Protein AF-A0A812QDJ6-F1 (afdb_monomer_lite)

Foldseek 3Di:
DDDPCVLVVLVVLVVVLVVVLCVVCVVLCVVFVVFWDWDDDRLDIDIGGDPVSCPPPSNVLVPAQCNSHDPRGDDDDPQCDDPQWGADPVVRWTARNPPVPVVNQCALPHPDAQVVSVVVLVVVLVCLCPGTPDNLRSLVRSVVSVVVVVVRLVVLVVVVVVPPPDDPDSCGNVVVCVVPVVVVVVVVVNVVSVVVNVVVVVVVVVVVVVVVD

Sequence (213 aa):
MGSPFSPALCGRVIAAQEEIWRRTFSITCSSMYRALLSLRYVDNRIWISERRFEQLPGVRLLLNNRFYGGDIALEDEPAYDFVGFSLDFEQRRIMYNRACQTSDLPSTKSAAPEHVLLSGVLALAHTIKKCSYPRAQALMDLRREITRALLEVLRADAAASDEEHSASHSASLSSALHDETFRNMLADFVEKTTQEVNDLQQRVRELENSVAR

pLDDT: mean 72.04, std 14.81, range [35.41, 92.69]

Structure (mmCIF, N/CA/C/O backbone):
data_AF-A0A812QDJ6-F1
#
_entry.id   AF-A0A812QDJ6-F1
#
loop_
_atom_site.group_PDB
_atom_site.id
_atom_site.type_symbol
_atom_site.label_atom_id
_atom_site.label_alt_id
_atom_site.label_comp_id
_atom_site.label_asym_id
_atom_site.label_entity_id
_atom_site.label_seq_id
_atom_site.pdbx_PDB_ins_code
_atom_site.Cartn_x
_atom_site.Cartn_y
_atom_site.Cartn_z
_atom_site.occupancy
_atom_site.B_iso_or_equiv
_atom_site.auth_seq_id
_atom_site.auth_comp_id
_atom_site.auth_asym_id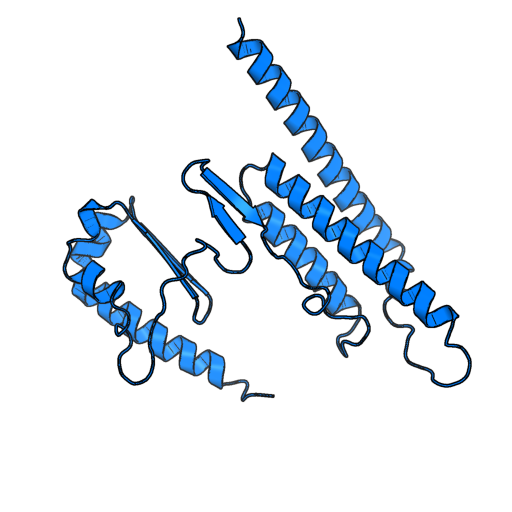
_atom_site.auth_atom_id
_atom_site.pdbx_PDB_model_num
ATOM 1 N N . MET A 1 1 ? -7.552 -9.352 -23.538 1.00 48.72 1 MET A N 1
ATOM 2 C CA . MET A 1 1 ? -7.642 -7.954 -23.061 1.00 48.72 1 MET A CA 1
ATOM 3 C C . MET A 1 1 ? -9.061 -7.725 -22.559 1.00 48.72 1 MET A C 1
ATOM 5 O O . MET A 1 1 ? -9.986 -7.889 -23.342 1.00 48.72 1 MET A O 1
ATOM 9 N N . GLY A 1 2 ? -9.243 -7.487 -21.257 1.00 62.59 2 GLY A N 1
ATOM 10 C CA . GLY A 1 2 ? -10.567 -7.299 -20.645 1.00 62.59 2 GLY A CA 1
ATOM 11 C C . GLY A 1 2 ? -11.216 -5.963 -21.022 1.00 62.59 2 GLY A C 1
ATOM 12 O O . GLY A 1 2 ? -10.542 -5.055 -21.505 1.00 62.59 2 GLY A O 1
ATOM 13 N N . SER A 1 3 ? -12.529 -5.841 -20.799 1.00 73.50 3 SER A N 1
ATOM 14 C CA . SER A 1 3 ? -13.259 -4.586 -21.019 1.00 73.50 3 SER A CA 1
ATOM 15 C C . SER A 1 3 ? -12.665 -3.456 -20.162 1.00 73.50 3 SER A C 1
ATOM 17 O O . SER A 1 3 ? -12.539 -3.640 -18.947 1.00 73.50 3 SER A O 1
ATOM 19 N N . PRO A 1 4 ? -12.372 -2.272 -20.734 1.00 73.12 4 PRO A N 1
ATOM 20 C CA . PRO A 1 4 ? -11.830 -1.133 -19.986 1.00 73.12 4 PRO A CA 1
ATOM 21 C C . PRO A 1 4 ? -12.801 -0.612 -18.916 1.00 73.12 4 PRO A C 1
ATOM 23 O O . PRO A 1 4 ? -12.391 0.050 -17.967 1.00 73.12 4 PRO A O 1
ATOM 26 N N . PHE A 1 5 ? -14.092 -0.936 -19.038 1.00 76.75 5 PHE A N 1
ATOM 27 C CA . PHE A 1 5 ? -15.124 -0.555 -18.076 1.00 76.75 5 PHE A CA 1
ATOM 28 C C . PHE A 1 5 ? -15.223 -1.496 -16.875 1.00 76.75 5 PHE A C 1
ATOM 30 O O . PHE A 1 5 ? -15.726 -1.092 -15.825 1.00 76.75 5 PHE A O 1
ATOM 37 N N . SER A 1 6 ? -14.755 -2.739 -17.012 1.00 78.06 6 SER A N 1
ATOM 38 C CA . SER A 1 6 ? -14.918 -3.757 -15.973 1.00 78.06 6 SER A CA 1
ATOM 39 C C . SER A 1 6 ? -14.257 -3.351 -14.648 1.00 78.06 6 SER A C 1
ATOM 41 O O . SER A 1 6 ? -14.949 -3.387 -13.631 1.00 78.06 6 SER A O 1
ATOM 43 N N . PRO A 1 7 ? -12.992 -2.873 -14.613 1.00 79.25 7 PRO A N 1
ATOM 44 C CA . PRO A 1 7 ? -12.351 -2.485 -13.354 1.00 79.25 7 PRO A CA 1
ATOM 45 C C . PRO A 1 7 ? -13.069 -1.325 -12.653 1.00 79.25 7 PRO A C 1
ATOM 47 O O . PRO A 1 7 ? -13.219 -1.325 -11.432 1.00 79.25 7 PRO A O 1
ATOM 50 N N . ALA A 1 8 ? -13.564 -0.354 -13.427 1.00 80.00 8 ALA A N 1
ATOM 51 C CA . ALA A 1 8 ? -14.284 0.796 -12.891 1.00 80.00 8 ALA A CA 1
ATOM 52 C C . ALA A 1 8 ? -15.630 0.390 -12.269 1.00 80.00 8 ALA A C 1
ATOM 54 O O . ALA A 1 8 ? -15.976 0.859 -11.184 1.00 80.00 8 ALA A O 1
ATOM 55 N N . LEU A 1 9 ? -16.381 -0.498 -12.927 1.00 80.81 9 LEU A N 1
ATOM 56 C CA . LEU A 1 9 ? -17.653 -1.003 -12.408 1.00 80.81 9 LEU A CA 1
ATOM 57 C C . LEU A 1 9 ? -17.452 -1.852 -11.149 1.00 80.81 9 LEU A C 1
ATOM 59 O O . LEU A 1 9 ? -18.109 -1.589 -10.140 1.00 80.81 9 LEU A O 1
ATOM 63 N N . CYS A 1 10 ? -16.501 -2.790 -11.167 1.00 79.88 10 CYS A N 1
ATOM 64 C CA . CYS A 1 10 ? -16.146 -3.589 -9.992 1.00 79.88 10 CYS A CA 1
ATOM 65 C C . CYS A 1 10 ? -15.740 -2.691 -8.813 1.00 79.88 10 CYS A C 1
ATOM 67 O O . CYS A 1 10 ? -16.245 -2.845 -7.701 1.00 79.88 10 CYS A O 1
ATOM 69 N N . GLY A 1 11 ? -14.902 -1.682 -9.073 1.00 81.62 11 GLY A N 1
ATOM 70 C CA . GLY A 1 11 ? -14.470 -0.724 -8.062 1.00 81.62 11 GLY A CA 1
ATOM 71 C C . GLY A 1 11 ? -15.618 0.068 -7.430 1.00 81.62 11 GLY A C 1
ATOM 72 O O . GLY A 1 11 ? -15.562 0.338 -6.228 1.00 81.62 11 GLY A O 1
ATOM 73 N N . ARG A 1 12 ? -16.663 0.412 -8.200 1.00 84.88 12 ARG A N 1
ATOM 74 C CA . ARG A 1 12 ? -17.843 1.140 -7.697 1.00 84.88 12 ARG A CA 1
ATOM 75 C C . ARG A 1 12 ? -18.747 0.279 -6.825 1.00 84.88 12 ARG A C 1
ATOM 77 O O . ARG A 1 12 ? -19.225 0.784 -5.815 1.00 84.88 12 ARG A O 1
ATOM 84 N N . VAL A 1 13 ? -18.981 -0.983 -7.189 1.00 85.44 13 VAL A N 1
ATOM 85 C CA . VAL A 1 13 ? -19.816 -1.901 -6.389 1.00 85.44 13 VAL A CA 1
ATOM 86 C C . VAL A 1 13 ? -19.184 -2.132 -5.016 1.00 85.44 13 VAL A C 1
ATOM 88 O O . VAL A 1 13 ? -19.844 -1.956 -3.994 1.00 85.44 13 VAL A O 1
ATOM 91 N N . ILE A 1 14 ? -17.881 -2.421 -4.998 1.00 86.44 14 ILE A N 1
ATOM 92 C CA . ILE A 1 14 ? -17.097 -2.584 -3.768 1.00 86.44 14 ILE A CA 1
ATOM 93 C C . ILE A 1 14 ? -17.156 -1.307 -2.919 1.00 86.44 14 ILE A C 1
ATOM 95 O O . ILE A 1 14 ? -17.514 -1.362 -1.744 1.00 86.44 14 ILE A O 1
ATOM 99 N N . ALA A 1 15 ? -16.893 -0.143 -3.525 1.00 86.38 15 ALA A N 1
ATOM 100 C CA . ALA A 1 15 ? -16.924 1.135 -2.814 1.00 86.38 15 ALA A CA 1
ATOM 101 C C . ALA A 1 15 ? -18.313 1.471 -2.244 1.00 86.38 15 ALA A C 1
ATOM 103 O O . ALA A 1 15 ? -18.410 2.034 -1.156 1.00 86.38 15 ALA A O 1
ATOM 104 N N . ALA A 1 16 ? -19.393 1.131 -2.955 1.00 89.50 16 ALA A N 1
ATOM 105 C CA . ALA A 1 16 ? -20.753 1.342 -2.469 1.00 89.50 16 ALA A CA 1
ATOM 106 C C . ALA A 1 16 ? -21.038 0.499 -1.218 1.00 89.50 16 ALA A C 1
ATOM 108 O O . ALA A 1 16 ? -21.596 1.018 -0.253 1.00 89.50 16 ALA A O 1
ATOM 109 N N . GLN A 1 17 ? -20.607 -0.764 -1.204 1.00 90.06 17 GLN A N 1
ATOM 110 C CA . GLN A 1 17 ? -20.761 -1.647 -0.048 1.00 90.06 17 GLN A CA 1
ATOM 111 C C . GLN A 1 17 ? -19.965 -1.145 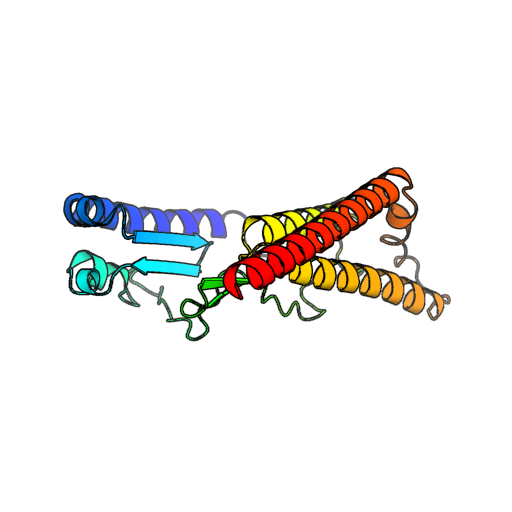1.168 1.00 90.06 17 GLN A C 1
ATOM 113 O O . GLN A 1 17 ? -20.495 -1.089 2.279 1.00 90.06 17 GLN A O 1
ATOM 118 N N . GLU A 1 18 ? -18.715 -0.721 0.959 1.00 89.38 18 GLU A N 1
ATOM 119 C CA . GLU A 1 18 ? -17.878 -0.116 2.006 1.00 89.38 18 GLU A CA 1
ATOM 120 C C . GLU A 1 18 ? -18.497 1.181 2.555 1.00 89.38 18 GLU A C 1
ATOM 122 O O . GLU A 1 18 ? -18.487 1.415 3.764 1.00 89.38 18 GLU A O 1
ATOM 127 N N . GLU A 1 19 ? -19.086 2.013 1.693 1.00 90.12 19 GLU A N 1
ATOM 128 C CA . GLU A 1 19 ? -19.745 3.259 2.093 1.00 90.12 19 GLU A CA 1
ATOM 129 C C . GLU A 1 19 ? -21.036 3.008 2.884 1.00 90.12 19 GLU A C 1
ATOM 131 O O . GLU A 1 19 ? -21.282 3.690 3.883 1.00 90.12 19 GLU A O 1
ATOM 136 N N . ILE A 1 20 ? -21.847 2.023 2.481 1.00 91.88 20 ILE A N 1
ATOM 137 C CA . ILE A 1 20 ? -23.026 1.592 3.246 1.00 91.88 20 ILE A CA 1
ATOM 138 C C . ILE A 1 20 ? -22.582 1.164 4.643 1.00 91.88 20 ILE A C 1
ATOM 140 O O . ILE A 1 20 ? -23.083 1.697 5.633 1.00 91.88 20 ILE A O 1
ATOM 144 N N . TRP A 1 21 ? -21.583 0.283 4.723 1.00 92.62 21 TRP A N 1
ATOM 145 C CA . TRP A 1 21 ? -21.010 -0.153 5.991 1.00 92.62 21 TRP A CA 1
ATOM 146 C C . TRP A 1 21 ? -20.527 1.031 6.843 1.00 92.62 21 TRP A C 1
ATOM 148 O O . TRP A 1 21 ? -20.907 1.152 8.010 1.00 92.62 21 TRP A O 1
ATOM 158 N N . ARG A 1 22 ? -19.762 1.959 6.257 1.00 88.88 22 ARG A N 1
ATOM 159 C CA . ARG A 1 22 ? -19.223 3.133 6.958 1.00 88.88 22 ARG A CA 1
ATOM 160 C C . ARG A 1 22 ? -20.330 4.020 7.527 1.00 88.88 22 ARG A C 1
ATOM 162 O O . ARG A 1 22 ? -20.174 4.570 8.615 1.00 88.88 22 ARG A O 1
ATOM 169 N N . ARG A 1 23 ? -21.449 4.179 6.814 1.00 90.88 23 ARG A N 1
ATOM 170 C CA . ARG A 1 23 ? -22.612 4.938 7.305 1.00 90.88 23 ARG A CA 1
ATOM 171 C C . ARG A 1 23 ? -23.328 4.204 8.430 1.00 90.88 23 ARG A C 1
ATOM 173 O O . ARG A 1 23 ? -23.604 4.817 9.463 1.00 90.88 23 ARG A O 1
ATOM 180 N N . THR A 1 24 ? -23.575 2.907 8.256 1.00 92.69 24 THR A N 1
ATOM 181 C CA . THR A 1 24 ? -24.229 2.054 9.257 1.00 92.69 24 THR A CA 1
ATOM 182 C C . THR A 1 24 ? -23.455 2.034 10.574 1.00 92.69 24 THR A C 1
ATOM 184 O O . THR A 1 24 ? -24.058 2.142 11.638 1.00 92.69 24 THR A O 1
ATOM 187 N N . PHE A 1 25 ? -22.123 1.979 10.515 1.00 89.62 25 PHE A N 1
ATOM 188 C CA . PHE A 1 25 ? -21.243 1.952 11.688 1.00 89.62 25 PHE A CA 1
ATOM 189 C C . PHE A 1 25 ? -20.520 3.283 11.926 1.00 89.62 25 PHE A C 1
ATOM 191 O O . PHE A 1 25 ? -19.435 3.314 12.506 1.00 89.62 25 PHE A O 1
ATOM 198 N N . SER A 1 26 ? -21.126 4.400 11.513 1.00 86.38 26 SER A N 1
ATOM 199 C CA . SER A 1 26 ? -20.505 5.731 11.571 1.00 86.38 26 SER A CA 1
ATOM 200 C C . SER A 1 26 ? -20.025 6.118 12.971 1.00 86.38 26 SER A C 1
ATOM 202 O O . SER A 1 26 ? -18.905 6.600 13.108 1.00 86.38 26 SER A O 1
ATOM 204 N N . ILE A 1 27 ? -20.806 5.827 14.016 1.00 84.44 27 ILE A N 1
ATOM 205 C CA . ILE A 1 27 ? -20.422 6.063 15.420 1.00 84.44 27 ILE A CA 1
ATOM 206 C C . ILE A 1 27 ? -19.148 5.283 15.772 1.00 84.44 27 ILE A C 1
ATOM 208 O O . ILE A 1 27 ? -18.211 5.826 16.361 1.00 84.44 27 ILE A O 1
ATOM 212 N N . THR A 1 28 ? -19.090 4.013 15.370 1.00 81.19 28 THR A N 1
ATOM 213 C CA . THR A 1 28 ? -17.928 3.146 15.569 1.00 81.19 28 THR A CA 1
ATOM 214 C C . THR A 1 28 ? -16.714 3.714 14.835 1.00 81.19 28 THR A C 1
ATOM 216 O O . THR A 1 28 ? -15.666 3.903 15.450 1.00 81.19 28 THR A O 1
ATOM 219 N N . CYS A 1 29 ? -16.853 4.084 13.559 1.00 78.25 29 CYS A N 1
ATOM 220 C CA . CYS A 1 29 ? -15.781 4.698 12.771 1.00 78.25 29 CYS A CA 1
ATOM 221 C C . CYS A 1 29 ? -15.283 6.012 13.389 1.00 78.25 29 CYS A C 1
ATOM 223 O O . CYS A 1 29 ? -14.075 6.224 13.487 1.00 78.25 29 CYS A O 1
ATOM 225 N N . SER A 1 30 ? -16.192 6.866 13.865 1.00 79.50 30 SER A N 1
ATOM 226 C CA . SER A 1 30 ? -15.848 8.115 14.549 1.00 79.50 30 SER A CA 1
ATOM 227 C C . SER A 1 30 ? -15.053 7.872 15.828 1.00 79.50 30 SER A C 1
ATOM 229 O O . SER A 1 30 ? -14.121 8.620 16.104 1.00 79.50 30 SER A O 1
ATOM 231 N N . SER A 1 31 ? -15.351 6.812 16.583 1.00 77.62 31 SER A N 1
ATOM 232 C CA . SER A 1 31 ? -14.568 6.459 17.776 1.00 77.62 31 SER A CA 1
ATOM 233 C C . SER A 1 31 ? -13.165 5.921 17.453 1.00 77.62 31 SER A C 1
ATOM 235 O O . SER A 1 31 ? -12.260 6.021 18.278 1.00 77.62 31 SER A O 1
ATOM 237 N N . MET A 1 32 ? -12.966 5.389 16.242 1.00 76.56 32 MET A N 1
ATOM 238 C CA . MET A 1 32 ? -11.724 4.740 15.811 1.00 76.56 32 MET A CA 1
ATOM 239 C C . MET A 1 32 ? -10.782 5.657 15.022 1.00 76.56 32 MET A C 1
ATOM 241 O O . MET A 1 32 ? -9.675 5.236 14.708 1.00 76.56 32 MET A O 1
ATOM 245 N N . TYR A 1 33 ? -11.169 6.899 14.707 1.00 71.12 33 TYR A N 1
ATOM 246 C CA . TYR A 1 33 ? -10.501 7.711 13.675 1.00 71.12 33 TYR A CA 1
ATOM 247 C C . TYR A 1 33 ? -8.984 7.915 13.852 1.00 71.12 33 TYR A C 1
ATOM 249 O O . TYR A 1 33 ? -8.284 8.130 12.868 1.00 71.12 33 TYR A O 1
ATOM 257 N N . ARG A 1 34 ? -8.463 7.867 15.088 1.00 70.81 34 ARG A N 1
ATOM 258 C CA . ARG A 1 34 ? -7.018 7.998 15.373 1.00 70.81 34 ARG A CA 1
ATOM 259 C C . ARG A 1 34 ? -6.257 6.681 15.397 1.00 70.81 34 ARG A C 1
ATOM 261 O O . ARG A 1 34 ? -5.034 6.692 15.360 1.00 70.81 34 ARG A O 1
ATOM 268 N N . ALA A 1 35 ? -6.972 5.577 15.525 1.00 72.00 35 ALA A N 1
ATOM 269 C CA . ALA A 1 35 ? -6.419 4.257 15.778 1.00 72.00 35 ALA A CA 1
ATOM 270 C C . ALA A 1 35 ? -6.758 3.276 14.650 1.00 72.00 35 ALA A C 1
ATOM 272 O O . ALA A 1 35 ? -6.678 2.065 14.847 1.00 72.00 35 ALA A O 1
ATOM 273 N N . LEU A 1 36 ? -7.167 3.807 13.494 1.00 77.94 36 LEU A N 1
ATOM 274 C CA . LEU A 1 36 ? -7.565 3.043 12.330 1.00 77.94 36 LEU A CA 1
ATOM 275 C C . LEU A 1 36 ? -6.859 3.556 11.075 1.00 77.94 36 LEU A C 1
ATOM 277 O O . LEU A 1 36 ? -7.027 4.712 10.688 1.00 77.94 36 LEU A O 1
ATOM 281 N N . LEU A 1 37 ? -6.152 2.654 10.400 1.00 81.81 37 LEU A N 1
ATOM 282 C CA . LEU A 1 37 ? -5.763 2.804 9.006 1.00 81.81 37 LEU A CA 1
ATOM 283 C C . LEU A 1 37 ? -6.501 1.747 8.182 1.00 81.81 37 LEU A C 1
ATOM 285 O O . LEU A 1 37 ? -6.388 0.555 8.448 1.00 81.81 37 LEU A O 1
ATOM 289 N N . SER A 1 38 ? -7.235 2.193 7.168 1.00 82.62 38 SER A N 1
ATOM 290 C CA . SER A 1 38 ? -7.881 1.323 6.188 1.00 82.62 38 SER A CA 1
ATOM 291 C C . SER A 1 38 ? -7.502 1.820 4.803 1.00 82.62 38 SER A C 1
ATOM 293 O O . SER A 1 38 ? -7.814 2.961 4.461 1.00 82.62 38 SER A O 1
ATOM 295 N N . LEU A 1 39 ? -6.826 0.989 4.012 1.00 84.25 39 LEU A N 1
ATOM 296 C CA . LEU A 1 39 ? -6.486 1.307 2.625 1.00 84.25 39 LEU A CA 1
ATOM 297 C C . LEU A 1 39 ? -6.969 0.181 1.717 1.00 84.25 39 LEU A C 1
ATOM 299 O O . LEU A 1 39 ? -6.962 -0.990 2.093 1.00 84.25 39 LEU A O 1
ATOM 303 N N . ARG A 1 40 ? -7.374 0.548 0.504 1.00 85.19 40 ARG A N 1
ATOM 304 C CA . ARG A 1 40 ? -7.771 -0.393 -0.538 1.00 85.19 40 ARG A CA 1
ATOM 305 C C . ARG A 1 40 ? -7.059 -0.051 -1.835 1.00 85.19 40 ARG A C 1
ATOM 307 O O . ARG A 1 40 ? -7.032 1.112 -2.238 1.00 85.19 40 ARG A O 1
ATOM 314 N N . TYR A 1 41 ? -6.532 -1.070 -2.496 1.00 82.12 41 TYR A N 1
ATOM 315 C CA . TYR A 1 41 ? -6.014 -1.003 -3.850 1.00 82.12 41 TYR A CA 1
ATOM 316 C C . TYR A 1 41 ? -6.666 -2.107 -4.676 1.00 82.12 41 TYR A C 1
ATOM 318 O O . TYR A 1 41 ? -6.301 -3.271 -4.563 1.00 82.12 41 TYR A O 1
ATOM 326 N N . VAL A 1 42 ? -7.645 -1.727 -5.500 1.00 80.44 42 VAL A N 1
ATOM 327 C CA . VAL A 1 42 ? -8.460 -2.658 -6.296 1.00 80.44 42 VAL A CA 1
ATOM 328 C C . VAL A 1 42 ? -9.144 -3.699 -5.393 1.00 80.44 42 VAL A C 1
ATOM 330 O O . VAL A 1 42 ? -10.118 -3.351 -4.717 1.00 80.44 42 VAL A O 1
ATOM 333 N N . ASP A 1 43 ? -8.639 -4.926 -5.388 1.00 78.12 43 ASP A N 1
ATOM 334 C CA . ASP A 1 43 ? -9.072 -6.104 -4.637 1.00 78.12 43 ASP A CA 1
ATOM 335 C C . ASP A 1 43 ? -8.328 -6.268 -3.303 1.00 78.12 43 ASP A C 1
ATOM 337 O O . ASP A 1 43 ? -8.869 -6.842 -2.362 1.00 78.12 43 ASP A O 1
ATOM 341 N N . ASN A 1 44 ? -7.136 -5.689 -3.181 1.00 83.19 44 ASN A N 1
ATOM 342 C CA . ASN A 1 44 ? -6.325 -5.757 -1.976 1.00 83.19 44 ASN A CA 1
ATOM 343 C C . ASN A 1 44 ? -6.794 -4.740 -0.940 1.00 83.19 44 ASN A C 1
ATOM 345 O O . ASN A 1 44 ? -6.899 -3.540 -1.216 1.00 83.19 44 ASN A O 1
ATOM 349 N N . ARG A 1 45 ? -7.018 -5.200 0.291 1.00 86.69 45 ARG A N 1
ATOM 350 C CA . ARG A 1 45 ? -7.406 -4.349 1.417 1.00 86.69 45 ARG A CA 1
ATOM 351 C C . ARG A 1 45 ? -6.460 -4.568 2.583 1.00 86.69 45 ARG A C 1
ATOM 353 O O . ARG A 1 45 ? -6.213 -5.698 2.977 1.00 86.69 45 ARG A O 1
ATOM 360 N N . ILE A 1 46 ? -6.005 -3.471 3.173 1.00 86.69 46 ILE A N 1
ATOM 361 C CA . ILE A 1 46 ? -5.265 -3.482 4.427 1.00 86.69 46 ILE A CA 1
ATOM 362 C C . ILE A 1 46 ? -6.070 -2.779 5.508 1.00 86.69 46 ILE A C 1
ATOM 364 O O . ILE A 1 46 ? -6.627 -1.696 5.301 1.00 86.69 46 ILE A O 1
ATOM 368 N N . TRP A 1 47 ? -6.102 -3.412 6.674 1.00 86.06 47 TRP A N 1
ATOM 369 C CA . TRP A 1 47 ? -6.744 -2.906 7.871 1.00 86.06 47 TRP A CA 1
ATOM 370 C C . TRP A 1 47 ? -5.766 -2.979 9.039 1.00 86.06 47 TRP A C 1
ATOM 372 O O . TRP A 1 47 ? -5.295 -4.055 9.397 1.00 86.06 47 TRP A O 1
ATOM 382 N N . ILE A 1 48 ? -5.470 -1.833 9.644 1.00 85.06 48 ILE A N 1
ATOM 383 C CA . ILE A 1 48 ? -4.624 -1.734 10.833 1.00 85.06 48 ILE A CA 1
ATOM 384 C C . ILE A 1 48 ? -5.427 -1.030 11.912 1.00 85.06 48 ILE A C 1
ATOM 386 O O . ILE A 1 48 ? -5.809 0.132 11.761 1.00 85.06 48 ILE A O 1
ATOM 390 N N . SER A 1 49 ? -5.661 -1.728 13.017 1.00 84.94 49 SER A N 1
ATOM 391 C CA . SER A 1 49 ? -6.358 -1.178 14.171 1.00 84.94 49 SER A CA 1
ATOM 392 C C . SER A 1 49 ? -5.836 -1.752 15.479 1.00 84.94 49 SER A C 1
ATOM 394 O O . SER A 1 49 ? -5.206 -2.806 15.508 1.00 84.94 49 SER A O 1
ATOM 396 N N . GLU A 1 50 ? -6.164 -1.103 16.592 1.00 83.88 50 GLU A N 1
ATOM 397 C CA . GLU A 1 50 ? -5.966 -1.712 17.907 1.00 83.88 50 GLU A CA 1
ATOM 398 C C . GLU A 1 50 ? -6.869 -2.943 18.103 1.00 83.88 50 GLU A C 1
ATOM 400 O O . GLU A 1 50 ? -8.046 -2.927 17.735 1.00 83.88 50 GLU A O 1
ATOM 405 N N . ARG A 1 51 ? -6.351 -3.980 18.778 1.00 82.88 51 ARG A N 1
ATOM 406 C CA . ARG A 1 51 ? -7.081 -5.239 19.044 1.00 82.88 51 ARG A CA 1
ATOM 407 C C . ARG A 1 51 ? -8.433 -5.049 19.731 1.00 82.88 51 ARG A C 1
ATOM 409 O O . ARG A 1 51 ? -9.363 -5.806 19.486 1.00 82.88 51 ARG A O 1
ATOM 416 N N . ARG A 1 52 ? -8.587 -4.019 20.569 1.00 84.94 52 ARG A N 1
ATOM 417 C CA . ARG A 1 52 ? -9.858 -3.744 21.267 1.00 84.94 52 ARG A CA 1
ATOM 418 C C . ARG A 1 52 ? -11.034 -3.492 20.315 1.00 84.94 52 ARG A C 1
ATOM 420 O O . ARG A 1 52 ? -12.180 -3.684 20.704 1.00 84.94 52 ARG A O 1
ATOM 427 N N . PHE A 1 53 ? -10.759 -3.062 19.084 1.00 85.19 53 PHE A N 1
ATOM 428 C CA . PHE A 1 53 ? -11.791 -2.773 18.092 1.00 85.19 53 PHE A CA 1
ATOM 429 C C . PHE A 1 53 ? -12.249 -4.008 17.319 1.00 85.19 53 PHE A C 1
ATOM 431 O O . PHE A 1 53 ? -13.336 -3.994 16.751 1.00 85.19 53 PHE A O 1
ATOM 438 N N . GLU A 1 54 ? -11.478 -5.093 17.349 1.00 83.50 54 GLU A N 1
ATOM 439 C CA . GLU A 1 54 ? -11.777 -6.341 16.643 1.00 83.50 54 GLU A CA 1
ATOM 440 C C . GLU A 1 54 ? -13.092 -6.981 17.114 1.00 83.50 54 GLU A C 1
ATOM 442 O O . GLU A 1 54 ? -13.784 -7.643 16.349 1.00 83.50 54 GLU A O 1
ATOM 447 N N . GLN A 1 55 ? -13.494 -6.725 18.363 1.00 85.50 55 GLN A N 1
ATOM 448 C CA . GLN A 1 55 ? -14.742 -7.241 18.930 1.00 85.50 55 GLN A CA 1
ATOM 449 C C . GLN A 1 55 ? -15.984 -6.446 18.503 1.00 85.50 55 GLN A C 1
ATOM 451 O O . GLN A 1 55 ? -17.110 -6.909 18.705 1.00 85.50 55 GLN A O 1
ATOM 456 N N . LEU A 1 56 ? -15.811 -5.259 17.914 1.00 88.69 56 LEU A N 1
ATOM 457 C CA . LEU A 1 56 ? -16.932 -4.398 17.556 1.00 88.69 56 LEU A CA 1
ATOM 458 C C . LEU A 1 56 ? -17.723 -5.007 16.389 1.00 88.69 56 LEU A C 1
ATOM 460 O O . LEU A 1 56 ? -17.118 -5.401 15.391 1.00 88.69 56 LEU A O 1
ATOM 464 N N . PRO A 1 57 ? -19.070 -5.035 16.448 1.00 89.06 57 PRO A N 1
ATOM 465 C CA . PRO A 1 57 ? -19.890 -5.680 15.419 1.00 89.06 57 PRO A CA 1
ATOM 466 C C . PRO A 1 57 ? -19.608 -5.180 13.998 1.00 89.06 57 PRO A C 1
ATOM 468 O O . PRO A 1 57 ? -19.517 -5.981 13.071 1.00 89.06 57 PRO A O 1
ATOM 471 N N . GLY A 1 58 ? -19.408 -3.868 13.834 1.00 88.94 58 GLY A N 1
ATOM 472 C CA . GLY A 1 58 ? -19.067 -3.277 12.540 1.00 88.94 58 GLY A CA 1
ATOM 473 C C . GLY A 1 58 ? -17.719 -3.759 12.013 1.00 88.94 58 GLY A C 1
ATOM 474 O O . GLY A 1 58 ? -17.614 -4.124 10.847 1.00 88.94 58 GLY A O 1
ATOM 475 N N . VAL A 1 59 ? -16.706 -3.831 12.876 1.00 89.31 59 VAL A N 1
ATOM 476 C CA . VAL A 1 59 ? -15.363 -4.294 12.497 1.00 89.31 59 VAL A CA 1
ATOM 477 C C . VAL A 1 59 ? -15.388 -5.781 12.153 1.00 89.31 59 VAL A C 1
ATOM 479 O O . VAL A 1 59 ? -14.887 -6.162 11.102 1.00 89.31 59 VAL A O 1
ATOM 482 N N . ARG A 1 60 ? -16.067 -6.611 12.954 1.00 90.19 60 ARG A N 1
ATOM 483 C CA . ARG A 1 60 ? -16.245 -8.045 12.664 1.00 90.19 60 ARG A CA 1
ATOM 484 C C . ARG A 1 60 ? -16.933 -8.298 11.329 1.00 90.19 60 ARG A C 1
ATOM 486 O O . ARG A 1 60 ? -16.581 -9.245 10.635 1.00 90.19 60 ARG A O 1
ATOM 493 N N . LEU A 1 61 ? -17.922 -7.476 10.980 1.00 91.56 61 LEU A N 1
ATOM 494 C CA . LEU A 1 61 ? -18.587 -7.574 9.686 1.00 91.56 61 LEU A CA 1
ATOM 495 C C . LEU A 1 61 ? -17.632 -7.200 8.548 1.00 91.56 61 LEU A C 1
ATOM 497 O O . LEU A 1 61 ? -17.586 -7.911 7.552 1.00 91.56 61 LEU A O 1
ATOM 501 N N . LEU A 1 62 ? -16.863 -6.119 8.703 1.00 89.62 62 LEU A N 1
ATOM 502 C CA . LEU A 1 62 ? -15.916 -5.671 7.682 1.00 89.62 62 LEU A CA 1
ATOM 503 C C . LEU A 1 62 ? -14.811 -6.699 7.427 1.00 89.62 62 LEU A C 1
ATOM 505 O O . LEU A 1 62 ? -14.477 -6.955 6.272 1.00 89.62 62 LEU A O 1
ATOM 509 N N . LEU A 1 63 ? -14.257 -7.273 8.497 1.00 88.88 63 LEU A N 1
ATOM 510 C CA . LEU A 1 63 ? -13.203 -8.289 8.458 1.00 88.88 63 LEU A CA 1
ATOM 511 C C . LEU A 1 63 ? -13.721 -9.675 8.054 1.00 88.88 63 LEU A C 1
ATOM 513 O O . LEU A 1 63 ? -12.941 -10.607 7.932 1.00 88.88 63 LEU A O 1
ATOM 517 N N . ASN A 1 64 ? -15.026 -9.838 7.842 1.00 90.56 64 ASN A N 1
ATOM 518 C CA . ASN A 1 64 ? -15.572 -11.108 7.398 1.00 90.56 64 ASN A CA 1
ATOM 519 C C . ASN A 1 64 ? -15.179 -11.387 5.940 1.00 90.56 64 ASN A C 1
ATOM 521 O O . ASN A 1 64 ? -15.404 -10.555 5.059 1.00 90.56 64 ASN A O 1
ATOM 525 N N . ASN A 1 65 ? -14.715 -12.606 5.664 1.00 90.12 65 ASN A N 1
ATOM 526 C CA . ASN A 1 65 ? -14.313 -13.025 4.319 1.00 90.12 65 ASN A CA 1
ATOM 527 C C . ASN A 1 65 ? -15.456 -12.999 3.294 1.00 90.12 65 ASN A C 1
ATOM 529 O O . ASN A 1 65 ? -15.224 -13.010 2.092 1.00 90.12 65 ASN A O 1
ATOM 533 N N . ARG A 1 66 ? -16.709 -12.925 3.746 1.00 90.44 66 ARG A N 1
ATOM 534 C CA . ARG A 1 66 ? -17.913 -12.802 2.915 1.00 90.44 66 ARG A CA 1
ATOM 535 C C . ARG A 1 66 ? -18.536 -11.406 2.965 1.00 90.44 66 ARG A C 1
ATOM 537 O O . ARG A 1 66 ? -19.700 -11.257 2.607 1.00 90.44 66 ARG A O 1
ATOM 544 N N . PHE A 1 67 ? -17.793 -10.385 3.397 1.00 90.56 67 PHE A N 1
ATOM 545 C CA . PHE A 1 67 ? -18.293 -9.014 3.561 1.00 90.56 67 PHE A CA 1
ATOM 546 C C . PHE A 1 67 ? -18.997 -8.452 2.313 1.00 90.56 67 PHE A C 1
ATOM 548 O O . PHE A 1 67 ? -20.040 -7.804 2.426 1.00 90.56 67 PHE A O 1
ATOM 555 N N . TYR A 1 68 ? -18.449 -8.714 1.125 1.00 88.06 68 TYR A N 1
ATOM 556 C CA . TYR A 1 68 ? -19.010 -8.233 -0.140 1.00 88.06 68 TYR A CA 1
ATOM 557 C C . TYR A 1 68 ? -20.197 -9.062 -0.647 1.00 88.06 68 TYR A C 1
ATOM 559 O O . TYR A 1 68 ? -20.929 -8.605 -1.523 1.00 88.06 68 TYR A O 1
ATOM 567 N N . GLY A 1 69 ? -20.421 -10.244 -0.067 1.00 85.38 69 GLY A N 1
ATOM 568 C CA . GLY A 1 69 ? -21.470 -11.170 -0.473 1.00 85.38 69 GLY A CA 1
ATOM 569 C C . GLY A 1 69 ? -21.252 -11.793 -1.856 1.00 85.38 69 GLY A C 1
ATOM 570 O O . GLY A 1 69 ? -20.265 -11.537 -2.547 1.00 85.38 69 GLY A O 1
ATOM 571 N N . GLY A 1 70 ? -22.207 -12.640 -2.251 1.00 83.25 70 GLY A N 1
ATOM 572 C CA . GLY A 1 70 ? -22.174 -13.352 -3.529 1.00 83.25 70 GLY A CA 1
ATOM 573 C C . GLY A 1 70 ? -20.907 -14.194 -3.698 1.00 83.25 70 GLY A C 1
ATOM 574 O O . GLY A 1 70 ? -20.459 -14.860 -2.762 1.00 83.25 70 GLY A O 1
ATOM 575 N N . ASP A 1 71 ? -20.323 -14.117 -4.891 1.00 80.94 71 ASP A N 1
ATOM 576 C CA . ASP A 1 71 ? -19.120 -14.865 -5.270 1.00 80.94 71 ASP A CA 1
ATOM 577 C C . ASP A 1 71 ? -17.811 -14.144 -4.900 1.00 80.94 71 ASP A C 1
ATOM 579 O O . ASP A 1 71 ? -16.727 -14.626 -5.219 1.00 80.94 71 ASP A O 1
ATOM 583 N N . ILE A 1 72 ? -17.885 -12.996 -4.214 1.00 82.56 72 ILE A N 1
ATOM 584 C CA . ILE A 1 72 ? -16.706 -12.238 -3.787 1.00 82.56 72 ILE A CA 1
ATOM 585 C C . ILE A 1 72 ? -16.308 -12.711 -2.387 1.00 82.56 72 ILE A C 1
ATOM 587 O O . ILE A 1 72 ? -16.945 -12.367 -1.387 1.00 82.56 72 ILE A O 1
ATOM 591 N N . ALA A 1 73 ? -15.246 -13.511 -2.325 1.00 85.25 73 ALA A N 1
ATOM 592 C CA . ALA A 1 73 ? -14.605 -13.922 -1.084 1.00 85.25 73 ALA A CA 1
ATOM 593 C C . ALA A 1 73 ? -13.298 -13.148 -0.885 1.00 85.25 73 ALA A C 1
ATOM 595 O O . ALA A 1 73 ? -12.551 -12.934 -1.835 1.00 85.25 73 ALA A O 1
ATOM 596 N N . LEU A 1 74 ? -13.045 -12.724 0.349 1.00 86.88 74 LEU A N 1
ATOM 597 C CA . LEU A 1 74 ? -11.745 -12.219 0.769 1.00 86.88 74 LEU A CA 1
ATOM 598 C C . LEU A 1 74 ? -10.921 -13.365 1.340 1.00 86.88 74 LEU A C 1
ATOM 600 O O . LEU A 1 74 ? -11.460 -14.300 1.937 1.00 86.88 74 LEU A O 1
ATOM 604 N N . GLU A 1 75 ? -9.617 -13.244 1.177 1.00 86.38 75 GLU A N 1
ATOM 605 C CA . GLU A 1 75 ? -8.627 -14.156 1.723 1.00 86.38 75 GLU A CA 1
ATOM 606 C C . GLU A 1 75 ? -7.670 -13.347 2.592 1.00 86.38 75 GLU A C 1
ATOM 608 O O . GLU A 1 75 ? -7.360 -12.192 2.286 1.00 86.38 75 GLU A O 1
ATOM 613 N N . ASP A 1 76 ? -7.249 -13.939 3.705 1.00 84.62 76 ASP A N 1
ATOM 614 C CA . ASP A 1 76 ? -6.263 -13.323 4.580 1.00 84.62 76 ASP A CA 1
ATOM 615 C C . ASP A 1 76 ? -4.870 -13.578 4.002 1.00 84.62 76 ASP A C 1
ATOM 617 O O . ASP A 1 76 ? -4.474 -14.728 3.818 1.00 84.62 76 ASP A O 1
ATOM 621 N N . GLU A 1 77 ? -4.127 -12.506 3.730 1.00 81.19 77 GLU A N 1
ATOM 622 C CA . GLU A 1 77 ? -2.742 -12.580 3.264 1.00 81.19 77 GLU A CA 1
ATOM 623 C C . GLU A 1 77 ? -1.805 -12.789 4.470 1.00 81.19 77 GLU A C 1
ATOM 625 O O . GLU A 1 77 ? -1.647 -11.874 5.290 1.00 81.19 77 GLU A O 1
ATOM 630 N N . PRO A 1 78 ? -1.173 -13.969 4.622 1.00 71.19 78 PRO A N 1
ATOM 631 C CA . PRO A 1 78 ? -0.352 -14.274 5.792 1.00 71.19 78 PRO A CA 1
ATOM 632 C C . PRO A 1 78 ? 0.953 -13.470 5.848 1.00 71.19 78 PRO A C 1
ATOM 634 O O . PRO A 1 78 ? 1.519 -13.319 6.931 1.00 71.19 78 PRO A O 1
ATOM 637 N N . ALA A 1 79 ? 1.450 -12.961 4.714 1.00 72.19 79 ALA A N 1
ATOM 638 C CA . ALA A 1 79 ? 2.773 -12.343 4.624 1.00 72.19 79 ALA A CA 1
ATOM 639 C C . ALA A 1 79 ? 2.828 -10.851 5.015 1.00 72.19 79 ALA A C 1
ATOM 641 O O . ALA A 1 79 ? 3.892 -10.244 4.924 1.00 72.19 79 ALA A O 1
ATOM 642 N N . TYR A 1 80 ? 1.720 -10.239 5.462 1.00 81.75 80 TYR A N 1
ATOM 643 C CA . TYR A 1 80 ? 1.608 -8.776 5.647 1.00 81.75 80 TYR A CA 1
ATOM 644 C C . TYR A 1 80 ? 2.149 -7.976 4.448 1.00 81.75 80 TYR A C 1
ATOM 646 O O . TYR A 1 80 ? 2.700 -6.878 4.593 1.00 81.75 80 TYR A O 1
ATOM 654 N N . ASP A 1 81 ? 1.971 -8.543 3.258 1.00 84.81 81 ASP A N 1
ATOM 655 C CA . ASP A 1 81 ? 2.364 -7.946 1.998 1.00 84.81 81 ASP A CA 1
ATOM 656 C C . ASP A 1 81 ? 1.192 -7.143 1.431 1.00 84.81 81 ASP A C 1
ATOM 658 O O . ASP A 1 81 ? 0.046 -7.588 1.394 1.00 84.81 81 ASP A O 1
ATOM 662 N N . PHE A 1 82 ? 1.470 -5.919 0.994 1.00 83.00 82 PHE A N 1
ATOM 663 C CA . PHE A 1 82 ? 0.473 -5.028 0.420 1.00 83.00 82 PHE A CA 1
ATOM 664 C C . PHE A 1 82 ? 1.063 -4.265 -0.765 1.00 83.00 82 PHE A C 1
ATOM 666 O O . PHE A 1 82 ? 1.945 -3.422 -0.606 1.00 83.00 82 PHE A O 1
ATOM 673 N N . VAL A 1 83 ? 0.562 -4.547 -1.973 1.00 82.56 83 VAL A N 1
ATOM 674 C CA . VAL A 1 83 ? 0.918 -3.833 -3.219 1.00 82.56 83 VAL A CA 1
ATOM 675 C C . VAL A 1 83 ? 2.445 -3.763 -3.442 1.00 82.56 83 VAL A C 1
ATOM 677 O O . VAL A 1 83 ? 3.002 -2.729 -3.804 1.00 82.56 83 VAL A O 1
ATOM 680 N N . GLY A 1 84 ? 3.147 -4.876 -3.199 1.00 80.62 84 GLY A N 1
ATOM 681 C CA . GLY A 1 84 ? 4.604 -4.981 -3.373 1.00 80.62 84 GLY A CA 1
ATOM 682 C C . GLY A 1 84 ? 5.446 -4.442 -2.210 1.00 80.62 84 GLY A C 1
ATOM 683 O O . GLY A 1 84 ? 6.668 -4.352 -2.338 1.00 80.62 84 GLY A O 1
ATOM 684 N N . PHE A 1 85 ? 4.823 -4.096 -1.082 1.00 84.38 85 PHE A N 1
ATOM 685 C CA . PHE A 1 85 ? 5.509 -3.733 0.155 1.00 84.38 85 PHE A CA 1
ATOM 686 C C . PHE A 1 85 ? 5.255 -4.769 1.242 1.00 84.38 85 PHE A C 1
ATOM 688 O O . PHE A 1 85 ? 4.105 -5.125 1.470 1.00 84.38 85 PHE A O 1
ATOM 695 N N . SER A 1 86 ? 6.301 -5.175 1.955 1.00 87.50 86 SER A N 1
ATOM 696 C CA . SER A 1 86 ? 6.165 -5.940 3.195 1.00 87.50 86 SER A CA 1
ATOM 697 C C . SER A 1 86 ? 6.088 -5.014 4.388 1.00 87.50 86 SER A C 1
ATOM 699 O O . SER A 1 86 ? 6.865 -4.056 4.507 1.00 87.50 86 SER A O 1
ATOM 701 N N . LEU A 1 87 ? 5.184 -5.340 5.303 1.00 86.88 87 LEU A N 1
ATOM 702 C CA . LEU A 1 87 ? 4.987 -4.611 6.543 1.00 86.88 87 LEU A CA 1
ATOM 703 C C . LEU A 1 87 ? 5.531 -5.425 7.713 1.00 86.88 87 LEU A C 1
ATOM 705 O O . LEU A 1 87 ? 5.018 -6.484 8.057 1.00 86.88 87 LEU A O 1
ATOM 709 N N . ASP A 1 88 ? 6.567 -4.892 8.353 1.00 86.69 88 ASP A N 1
ATOM 710 C CA . ASP A 1 88 ? 7.140 -5.438 9.577 1.00 86.69 88 ASP A CA 1
ATOM 711 C C . ASP A 1 88 ? 6.716 -4.550 10.750 1.00 86.69 88 ASP A C 1
ATOM 713 O O . ASP A 1 88 ? 7.265 -3.468 10.985 1.00 86.69 88 ASP A O 1
ATOM 717 N N . PHE A 1 89 ? 5.696 -4.997 11.479 1.00 83.25 89 PHE A N 1
ATOM 718 C CA . PHE A 1 89 ? 5.148 -4.250 12.609 1.00 83.25 89 PHE A CA 1
ATOM 719 C C . PHE A 1 89 ? 6.047 -4.282 13.846 1.00 83.25 89 PHE A C 1
ATOM 721 O O . PHE A 1 89 ? 6.037 -3.319 14.616 1.00 83.25 89 PHE A O 1
ATOM 728 N N . GLU A 1 90 ? 6.836 -5.344 14.033 1.00 84.00 90 GLU A N 1
ATOM 729 C CA . GLU A 1 90 ? 7.727 -5.480 15.190 1.00 84.00 90 GLU A CA 1
ATOM 730 C C . GLU A 1 90 ? 8.854 -4.455 15.116 1.00 84.00 90 GLU A C 1
ATOM 732 O O . GLU A 1 90 ? 9.108 -3.718 16.071 1.00 84.00 90 GLU A O 1
ATOM 737 N N . GLN A 1 91 ? 9.474 -4.344 13.943 1.00 83.56 91 GLN A N 1
ATOM 738 C CA . GLN A 1 91 ? 10.576 -3.414 13.706 1.00 83.56 91 GLN A CA 1
ATOM 739 C C . GLN A 1 91 ? 10.098 -2.058 13.170 1.00 83.56 91 GLN A C 1
ATOM 741 O O . GLN A 1 91 ? 10.909 -1.154 12.965 1.00 83.56 91 GLN A O 1
ATOM 746 N N . ARG A 1 92 ? 8.782 -1.901 12.965 1.00 84.44 92 ARG A N 1
ATOM 747 C CA . ARG A 1 92 ? 8.130 -0.709 12.400 1.00 84.44 92 ARG A CA 1
ATOM 748 C C . ARG A 1 92 ? 8.743 -0.321 11.059 1.00 84.44 92 ARG A C 1
ATOM 750 O O . ARG A 1 92 ? 9.152 0.822 10.874 1.00 84.44 92 ARG A O 1
ATOM 757 N N . ARG A 1 93 ? 8.834 -1.275 10.134 1.00 86.69 93 ARG A N 1
ATOM 758 C CA . ARG A 1 93 ? 9.411 -1.080 8.801 1.00 86.69 93 ARG A CA 1
ATOM 759 C C . ARG A 1 93 ? 8.374 -1.349 7.720 1.00 86.69 93 ARG A C 1
ATOM 761 O O . ARG A 1 93 ? 7.538 -2.236 7.842 1.00 86.69 93 ARG A O 1
ATOM 768 N N . ILE A 1 94 ? 8.466 -0.575 6.652 1.00 87.19 94 ILE A N 1
ATOM 769 C CA . ILE A 1 94 ? 7.756 -0.781 5.396 1.00 87.19 94 ILE A CA 1
ATOM 770 C C . ILE A 1 94 ? 8.844 -0.960 4.350 1.00 87.19 94 ILE A C 1
ATOM 772 O O . ILE A 1 94 ? 9.571 -0.014 4.042 1.00 87.19 94 ILE A O 1
ATOM 776 N N . MET A 1 95 ? 8.997 -2.180 3.861 1.00 85.31 95 MET A N 1
ATOM 777 C CA . MET A 1 95 ? 10.071 -2.540 2.943 1.00 85.31 95 MET A CA 1
ATOM 778 C C . MET A 1 95 ? 9.486 -2.784 1.572 1.00 85.31 95 MET A C 1
ATOM 780 O O . MET A 1 95 ? 8.429 -3.400 1.445 1.00 85.31 95 MET A O 1
ATOM 784 N N . TYR A 1 96 ? 10.178 -2.342 0.533 1.00 84.25 96 TYR A N 1
ATOM 785 C CA . TYR A 1 96 ? 9.781 -2.716 -0.809 1.00 84.25 96 TYR A CA 1
ATOM 786 C C . TYR A 1 96 ? 10.207 -4.171 -1.062 1.00 84.25 96 TYR A C 1
ATOM 788 O O . TYR A 1 96 ? 11.390 -4.480 -1.242 1.00 84.25 96 TYR A O 1
ATOM 796 N N . ASN A 1 97 ? 9.220 -5.068 -1.043 1.00 73.75 97 ASN A N 1
ATOM 797 C CA . ASN A 1 97 ? 9.379 -6.511 -1.221 1.00 73.75 97 ASN A CA 1
ATOM 798 C C . ASN A 1 97 ? 8.890 -6.968 -2.589 1.00 73.75 97 ASN A C 1
ATOM 800 O O . ASN A 1 97 ? 8.508 -8.119 -2.784 1.00 73.75 97 ASN A O 1
ATOM 804 N N . ARG A 1 98 ? 8.918 -6.093 -3.594 1.00 62.66 98 ARG A N 1
ATOM 805 C CA . ARG A 1 98 ? 8.834 -6.610 -4.949 1.00 62.66 98 ARG A CA 1
ATOM 806 C C . ARG A 1 98 ? 10.129 -7.374 -5.207 1.00 62.66 98 ARG A C 1
ATOM 808 O O . ARG A 1 98 ? 11.116 -6.843 -5.714 1.00 62.66 98 ARG A O 1
ATOM 815 N N . ALA A 1 99 ? 10.090 -8.663 -4.898 1.00 48.09 99 ALA A N 1
ATOM 816 C CA . ALA A 1 99 ? 10.576 -9.678 -5.799 1.00 48.09 99 ALA A CA 1
ATOM 817 C C . ALA A 1 99 ? 9.859 -9.445 -7.136 1.00 48.09 99 ALA A C 1
ATOM 819 O O . ALA A 1 99 ? 8.915 -10.143 -7.478 1.00 48.09 99 ALA A O 1
ATOM 820 N N . CYS A 1 100 ? 10.253 -8.394 -7.864 1.00 44.88 100 CYS A N 1
ATOM 821 C CA . CYS A 1 100 ? 9.996 -8.322 -9.285 1.00 44.88 100 CYS A CA 1
ATOM 822 C C . CYS A 1 100 ? 10.711 -9.561 -9.809 1.00 44.88 100 CYS A C 1
ATOM 824 O O . CYS A 1 100 ? 11.942 -9.574 -9.915 1.00 44.88 100 CYS A O 1
ATOM 826 N N . GLN A 1 101 ? 9.962 -10.640 -10.040 1.00 41.53 101 GLN A N 1
ATOM 827 C CA . GLN A 1 101 ? 10.451 -11.649 -10.953 1.00 41.53 101 GLN A CA 1
ATOM 828 C C . GLN A 1 101 ? 10.755 -10.888 -12.242 1.00 41.53 101 GLN A C 1
ATOM 830 O O . GLN A 1 101 ? 10.065 -9.926 -12.586 1.00 41.53 101 GLN A O 1
ATOM 835 N N . THR A 1 102 ? 11.823 -11.258 -12.930 1.00 41.50 102 THR A N 1
ATOM 836 C CA . THR A 1 102 ? 12.268 -10.599 -14.169 1.00 41.50 102 THR A CA 1
ATOM 837 C C . THR A 1 102 ? 11.164 -10.519 -15.244 1.00 41.50 102 THR A C 1
ATOM 839 O O . THR A 1 102 ? 11.302 -9.796 -16.223 1.00 41.50 102 THR A O 1
ATOM 842 N N . SER A 1 103 ? 10.048 -11.232 -15.054 1.00 45.88 103 SER A N 1
ATOM 843 C CA . SER A 1 103 ? 8.806 -11.173 -15.829 1.00 45.88 103 SER A CA 1
ATOM 844 C C . SER A 1 103 ? 7.888 -9.970 -15.555 1.00 45.88 103 SER A C 1
ATOM 846 O O . SER A 1 103 ? 7.035 -9.686 -16.392 1.00 45.88 103 SER A O 1
ATOM 848 N N . ASP A 1 104 ? 8.018 -9.291 -14.409 1.00 44.81 104 ASP A N 1
ATOM 849 C CA . ASP A 1 104 ? 7.121 -8.206 -13.963 1.00 44.81 104 ASP A CA 1
ATOM 850 C C . ASP A 1 104 ? 7.653 -6.807 -14.285 1.00 44.81 104 ASP A C 1
ATOM 852 O O . ASP A 1 104 ? 6.898 -5.826 -14.280 1.00 44.81 104 ASP A O 1
ATOM 856 N N . LEU A 1 105 ? 8.955 -6.696 -14.566 1.00 48.38 105 LEU A N 1
ATOM 857 C CA . LEU A 1 105 ? 9.448 -5.546 -15.305 1.00 48.38 105 LEU A CA 1
ATOM 858 C C . LEU A 1 105 ? 8.914 -5.672 -16.730 1.00 48.38 105 LEU A C 1
ATOM 860 O O . LEU A 1 105 ? 8.987 -6.757 -17.312 1.00 48.38 105 LEU A O 1
ATOM 864 N N . PRO A 1 106 ? 8.358 -4.596 -17.309 1.00 46.75 106 PRO A N 1
ATOM 865 C CA . PRO A 1 106 ? 8.022 -4.605 -18.716 1.00 46.75 106 PRO A CA 1
ATOM 866 C C . PRO A 1 106 ? 9.317 -4.863 -19.486 1.00 46.75 106 PRO A C 1
ATOM 868 O O . PRO A 1 106 ? 10.163 -3.985 -19.631 1.00 46.75 106 PRO A O 1
ATOM 871 N N . SER A 1 107 ? 9.477 -6.118 -19.906 1.00 45.78 107 SER A N 1
ATOM 872 C CA . SER A 1 107 ? 10.583 -6.592 -20.721 1.00 45.78 107 SER A CA 1
ATOM 873 C C . SER A 1 107 ? 10.765 -5.649 -21.907 1.00 45.78 107 SER A C 1
ATOM 875 O O . SER A 1 107 ? 9.802 -5.045 -22.382 1.00 45.78 107 SER A O 1
ATOM 877 N N . THR A 1 108 ? 11.967 -5.595 -22.470 1.00 45.22 108 THR A N 1
ATOM 878 C CA . THR A 1 108 ? 12.225 -4.993 -23.789 1.00 45.22 108 THR A CA 1
ATOM 879 C C . THR A 1 108 ? 11.323 -5.553 -24.907 1.00 45.22 108 THR A C 1
ATOM 881 O O . THR A 1 108 ? 11.269 -4.996 -25.995 1.00 45.22 108 THR A O 1
ATOM 884 N N . LYS A 1 109 ? 10.566 -6.627 -24.628 1.00 42.97 109 LYS A N 1
ATOM 885 C CA . LYS A 1 109 ? 9.493 -7.202 -25.457 1.00 42.97 109 LYS A CA 1
ATOM 886 C C . LYS A 1 109 ? 8.106 -6.564 -25.255 1.00 42.97 109 LYS A C 1
ATOM 888 O O . LYS A 1 109 ? 7.137 -6.999 -25.874 1.00 42.97 109 LYS A O 1
ATOM 893 N N . SER A 1 110 ? 7.974 -5.578 -24.371 1.00 47.47 110 SER A N 1
ATOM 894 C CA . SER A 1 110 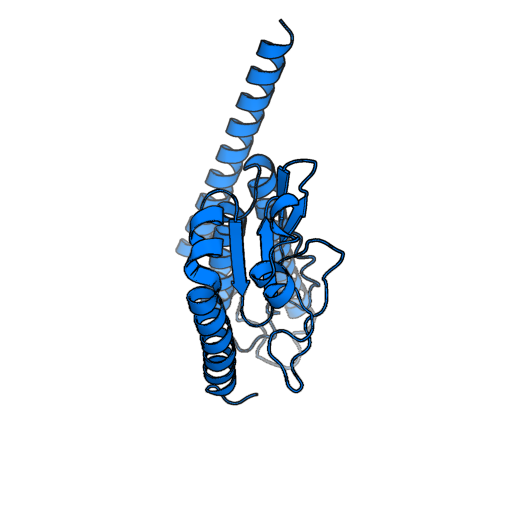? 6.751 -4.799 -24.186 1.00 47.47 110 SER A CA 1
ATOM 895 C C . SER A 1 110 ? 6.546 -3.887 -25.394 1.00 47.47 110 SER A C 1
ATOM 897 O O . SER A 1 110 ? 7.432 -3.123 -25.751 1.00 47.47 110 SER A O 1
ATOM 899 N N . ALA A 1 111 ? 5.352 -3.901 -25.990 1.00 48.59 111 ALA A N 1
ATOM 900 C CA . ALA A 1 111 ? 4.978 -2.964 -27.057 1.00 48.59 111 ALA A CA 1
ATOM 901 C C . ALA A 1 111 ? 4.827 -1.505 -26.564 1.00 48.59 111 ALA A C 1
ATOM 903 O O . ALA A 1 111 ? 4.375 -0.636 -27.312 1.00 48.59 111 ALA A O 1
ATOM 904 N N . ALA A 1 112 ? 5.132 -1.237 -25.289 1.00 52.06 112 ALA A N 1
ATOM 905 C CA . ALA A 1 112 ? 5.049 0.089 -24.707 1.00 52.06 112 ALA A CA 1
ATOM 906 C C . ALA A 1 112 ? 6.203 0.976 -25.210 1.00 52.06 112 ALA A C 1
ATOM 908 O O . ALA A 1 112 ? 7.358 0.550 -25.181 1.00 52.06 112 ALA A O 1
ATOM 909 N N . PRO A 1 113 ? 5.916 2.225 -25.617 1.00 55.78 113 PRO A N 1
ATOM 910 C CA . PRO A 1 113 ? 6.948 3.182 -25.984 1.00 55.78 113 PRO A CA 1
ATOM 911 C C . PRO A 1 113 ? 7.964 3.397 -24.856 1.00 55.78 113 PRO A C 1
ATOM 913 O O . PRO A 1 113 ? 7.616 3.412 -23.677 1.00 55.78 113 PRO A O 1
ATOM 916 N N . GLU A 1 114 ? 9.210 3.657 -25.224 1.00 57.41 114 GLU A N 1
ATOM 917 C CA . GLU A 1 114 ? 10.349 3.840 -24.320 1.00 57.41 114 GLU A CA 1
ATOM 918 C C . GLU A 1 114 ? 10.098 4.836 -23.175 1.00 57.41 114 GLU A C 1
ATOM 920 O O . GLU A 1 114 ? 10.329 4.536 -22.003 1.00 57.41 114 GLU A O 1
ATOM 925 N N . HIS A 1 115 ? 9.515 5.995 -23.491 1.00 58.56 115 HIS A N 1
ATOM 926 C CA . HIS A 1 115 ? 9.156 7.007 -22.496 1.00 58.56 115 HIS A CA 1
ATOM 927 C C . HIS A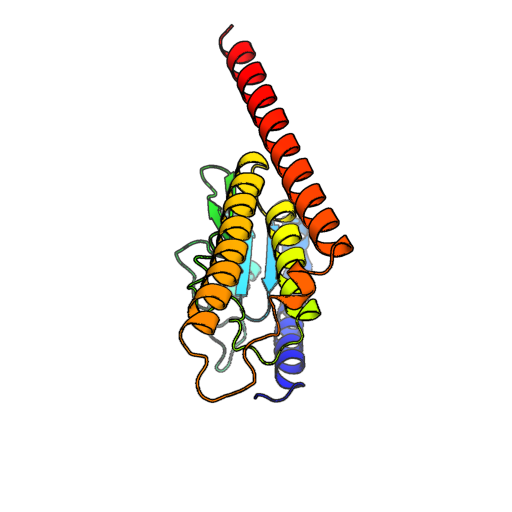 1 115 ? 8.152 6.489 -21.451 1.00 58.56 115 HIS A C 1
ATOM 929 O O . HIS A 1 115 ? 8.168 6.938 -20.306 1.00 58.56 115 HIS A O 1
ATOM 935 N N . VAL A 1 116 ? 7.302 5.519 -21.807 1.00 60.12 116 VAL A N 1
ATOM 936 C CA . VAL A 1 116 ? 6.350 4.882 -20.886 1.00 60.12 116 VAL A CA 1
ATOM 937 C C . VAL A 1 116 ? 7.089 3.963 -19.918 1.00 60.12 116 VAL A C 1
ATOM 939 O O . VAL A 1 116 ? 6.836 4.021 -18.716 1.00 60.12 116 VAL A O 1
ATOM 942 N N . LEU A 1 117 ? 8.050 3.178 -20.406 1.00 61.03 117 LEU A N 1
ATOM 943 C CA . LEU A 1 117 ? 8.873 2.292 -19.577 1.00 61.03 117 LEU A CA 1
ATOM 944 C C . LEU A 1 117 ? 9.695 3.092 -18.561 1.00 61.03 117 LEU A C 1
ATOM 946 O O . LEU A 1 117 ? 9.671 2.802 -17.364 1.00 61.03 117 LEU A O 1
ATOM 950 N N . LEU A 1 118 ? 10.334 4.168 -19.021 1.00 65.06 118 LEU A N 1
ATOM 951 C CA . LEU A 1 118 ? 11.131 5.064 -18.182 1.00 65.06 118 LEU A CA 1
ATOM 952 C C . LEU A 1 118 ? 10.277 5.846 -17.179 1.00 65.06 118 LEU A C 1
ATOM 954 O O . LEU A 1 118 ? 10.647 5.963 -16.008 1.00 65.06 118 LEU A O 1
ATOM 958 N N . SER A 1 119 ? 9.097 6.317 -17.593 1.00 64.69 119 SER A N 1
ATOM 959 C CA . SER A 1 119 ? 8.132 6.916 -16.664 1.00 64.69 119 SER A CA 1
ATOM 960 C C . SER A 1 119 ? 7.694 5.923 -15.583 1.00 64.69 119 SER A C 1
ATOM 962 O O . SER A 1 119 ? 7.523 6.310 -14.428 1.00 64.69 119 SER A O 1
ATOM 964 N N . GLY A 1 120 ? 7.601 4.632 -15.921 1.00 65.81 120 GLY A N 1
ATOM 965 C CA . GLY A 1 120 ? 7.329 3.552 -14.978 1.00 65.81 120 GLY A CA 1
ATOM 966 C C . GLY A 1 120 ? 8.443 3.374 -13.947 1.00 65.81 120 GLY A C 1
ATOM 967 O O . GLY A 1 120 ? 8.154 3.265 -12.756 1.00 65.81 120 GLY A O 1
ATOM 968 N N . VAL A 1 121 ? 9.711 3.420 -14.371 1.00 68.88 121 VAL A N 1
ATOM 969 C CA . VAL A 1 121 ? 10.872 3.346 -13.462 1.00 68.88 121 VAL A CA 1
ATOM 970 C C . VAL A 1 121 ? 10.900 4.540 -12.507 1.00 68.88 121 VAL A C 1
ATOM 972 O O . VAL A 1 121 ? 11.076 4.358 -11.302 1.00 68.88 121 VAL A O 1
ATOM 975 N N . LEU A 1 122 ? 10.666 5.757 -13.006 1.00 69.12 122 LEU A N 1
ATOM 976 C CA . LEU A 1 122 ? 10.608 6.958 -12.165 1.00 69.12 122 LEU A CA 1
ATOM 977 C C . LEU A 1 122 ? 9.417 6.935 -11.200 1.00 69.12 122 LEU A C 1
ATOM 979 O O . LEU A 1 122 ? 9.565 7.277 -10.025 1.00 69.12 122 LEU A O 1
ATOM 983 N N . ALA A 1 123 ? 8.246 6.498 -11.665 1.00 68.31 123 ALA A N 1
ATOM 984 C CA . ALA A 1 123 ? 7.070 6.336 -10.817 1.00 68.31 123 ALA A CA 1
ATOM 985 C C . ALA A 1 123 ? 7.330 5.311 -9.706 1.00 68.31 123 ALA A C 1
ATOM 987 O O . ALA A 1 123 ? 6.976 5.548 -8.546 1.00 68.31 123 ALA A O 1
ATOM 988 N N . LEU A 1 124 ? 8.008 4.207 -10.028 1.00 74.38 124 LEU A N 1
ATOM 989 C CA . LEU A 1 124 ? 8.399 3.202 -9.052 1.00 74.38 124 LEU A CA 1
ATOM 990 C C . LEU A 1 124 ? 9.402 3.763 -8.040 1.00 74.38 124 LEU A C 1
ATOM 992 O O . LEU A 1 124 ? 9.185 3.644 -6.836 1.00 74.38 124 LEU A O 1
ATOM 996 N N . ALA A 1 125 ? 10.451 4.434 -8.514 1.00 74.56 125 ALA A N 1
ATOM 997 C CA . ALA A 1 125 ? 11.458 5.072 -7.675 1.00 74.56 125 ALA A CA 1
ATOM 998 C C . ALA A 1 125 ? 10.835 6.060 -6.678 1.00 74.56 125 ALA A C 1
ATOM 1000 O O . ALA A 1 125 ? 11.125 6.037 -5.477 1.00 74.56 125 ALA A O 1
ATOM 1001 N N . HIS A 1 126 ? 9.923 6.897 -7.170 1.00 78.00 126 HIS A N 1
ATOM 1002 C CA . HIS A 1 126 ? 9.165 7.827 -6.347 1.00 78.00 126 HIS A CA 1
ATOM 1003 C C . HIS A 1 126 ? 8.289 7.097 -5.317 1.00 78.00 126 HIS A C 1
ATOM 1005 O O . HIS A 1 126 ? 8.232 7.500 -4.154 1.00 78.00 126 HIS A O 1
ATOM 1011 N N . THR A 1 127 ? 7.640 6.003 -5.717 1.00 76.88 127 THR A N 1
ATOM 1012 C CA . THR A 1 127 ? 6.777 5.205 -4.836 1.00 76.88 127 THR A CA 1
ATOM 1013 C C . THR A 1 127 ? 7.585 4.544 -3.722 1.00 76.88 127 THR A C 1
ATOM 1015 O O . THR A 1 127 ? 7.236 4.701 -2.555 1.00 76.88 127 THR A O 1
ATOM 1018 N N . ILE A 1 128 ? 8.721 3.915 -4.037 1.00 81.25 128 ILE A N 1
ATOM 1019 C CA . ILE A 1 128 ? 9.634 3.329 -3.043 1.00 81.25 128 ILE A CA 1
ATOM 1020 C C . ILE A 1 128 ? 10.095 4.399 -2.051 1.00 81.25 128 ILE A C 1
ATOM 1022 O O . ILE A 1 128 ? 9.987 4.203 -0.840 1.00 81.25 128 ILE A O 1
ATOM 1026 N N . LYS A 1 129 ? 10.541 5.562 -2.543 1.00 79.94 129 LYS A N 1
ATOM 1027 C CA . LYS A 1 129 ? 11.032 6.661 -1.696 1.00 79.94 129 LYS A CA 1
ATOM 1028 C C . LYS A 1 129 ? 9.952 7.229 -0.770 1.00 79.94 129 LYS A C 1
ATOM 1030 O O . LYS A 1 129 ? 10.276 7.693 0.323 1.00 79.94 129 LYS A O 1
ATOM 1035 N N . LYS A 1 130 ? 8.692 7.240 -1.213 1.00 82.69 130 LYS A N 1
ATOM 1036 C CA . LYS A 1 130 ? 7.564 7.813 -0.467 1.00 82.69 130 LYS A CA 1
ATOM 1037 C C . LYS A 1 130 ? 6.928 6.824 0.510 1.00 82.69 130 LYS A C 1
ATOM 1039 O O . LYS A 1 130 ? 6.480 7.245 1.572 1.00 82.69 130 LYS A O 1
ATOM 1044 N N . CYS A 1 131 ? 6.857 5.551 0.138 1.00 80.50 131 CYS A N 1
ATOM 1045 C CA . CYS A 1 131 ? 6.094 4.540 0.865 1.00 80.50 131 CYS A CA 1
ATOM 1046 C C . CYS A 1 131 ? 6.960 3.651 1.762 1.00 80.50 131 CYS A C 1
ATOM 1048 O O . CYS A 1 131 ? 6.421 3.055 2.687 1.00 80.50 131 CYS A O 1
ATOM 1050 N N . SER A 1 132 ? 8.276 3.585 1.544 1.00 85.25 132 SER A N 1
ATOM 1051 C CA . SER A 1 132 ? 9.161 2.762 2.376 1.00 85.25 132 SER A CA 1
ATOM 1052 C C . SER A 1 132 ? 9.625 3.503 3.629 1.00 85.25 132 SER A C 1
ATOM 1054 O O . SER A 1 132 ? 9.848 4.718 3.627 1.00 85.25 132 SER A O 1
ATOM 1056 N N . TYR A 1 133 ? 9.827 2.749 4.703 1.00 85.00 133 TYR A N 1
ATOM 1057 C CA . TYR A 1 133 ? 10.278 3.253 5.991 1.00 85.00 133 TYR A CA 1
ATOM 1058 C C . TYR A 1 133 ? 11.108 2.183 6.721 1.00 85.00 133 TYR A C 1
ATOM 1060 O O . TYR A 1 133 ? 10.740 1.013 6.683 1.00 85.00 133 TYR A O 1
ATOM 1068 N N . PRO A 1 134 ? 12.190 2.535 7.437 1.00 83.00 134 PRO A N 1
ATOM 1069 C CA . PRO A 1 134 ? 12.784 3.864 7.581 1.00 83.00 134 PRO A CA 1
ATOM 1070 C C . PRO A 1 134 ? 13.460 4.345 6.293 1.00 83.00 134 PRO A C 1
ATOM 1072 O O . PRO A 1 134 ? 13.729 3.570 5.378 1.00 83.00 134 PRO A O 1
ATOM 1075 N N . ARG A 1 135 ? 13.773 5.646 6.215 1.00 78.62 135 ARG A N 1
ATOM 1076 C CA . ARG A 1 135 ? 14.327 6.249 4.990 1.00 78.62 135 ARG A CA 1
ATOM 1077 C C . ARG A 1 135 ? 15.643 5.611 4.535 1.00 78.62 135 ARG A C 1
ATOM 1079 O O . ARG A 1 135 ? 15.865 5.502 3.337 1.00 78.62 135 ARG A O 1
ATOM 1086 N N . ALA A 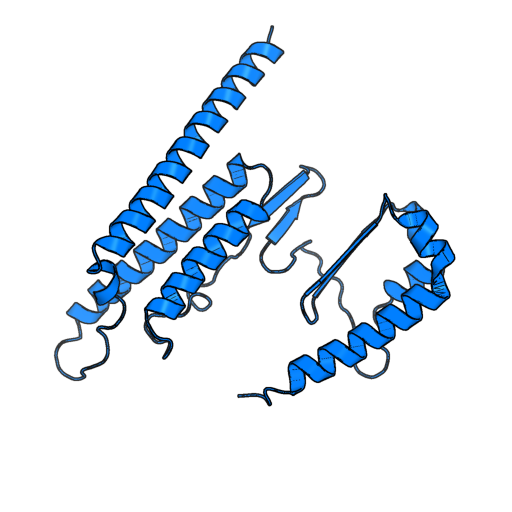1 136 ? 16.480 5.149 5.465 1.00 76.31 136 ALA A N 1
ATOM 1087 C CA . ALA A 1 136 ? 17.689 4.393 5.130 1.00 76.31 136 ALA A CA 1
ATOM 1088 C C . ALA A 1 136 ? 17.364 3.148 4.286 1.00 76.31 136 ALA A C 1
ATOM 1090 O O . ALA A 1 136 ? 17.986 2.927 3.250 1.00 76.31 136 ALA A O 1
ATOM 1091 N N . GLN A 1 137 ? 16.344 2.386 4.696 1.00 76.31 137 GLN A N 1
ATOM 1092 C CA . GLN A 1 137 ? 15.891 1.192 3.985 1.00 76.31 137 GLN A CA 1
ATOM 1093 C C . GLN A 1 137 ? 15.285 1.552 2.626 1.00 76.31 137 GLN A C 1
ATOM 1095 O O . GLN A 1 137 ? 15.634 0.937 1.625 1.00 76.31 137 GLN A O 1
ATOM 1100 N N . ALA A 1 138 ? 14.468 2.610 2.571 1.00 77.44 138 ALA A N 1
ATOM 1101 C CA . ALA A 1 138 ? 13.875 3.108 1.329 1.00 77.44 138 ALA A CA 1
ATOM 1102 C C . ALA A 1 138 ? 14.923 3.365 0.238 1.00 77.44 138 ALA A C 1
ATOM 1104 O O . ALA A 1 138 ? 14.714 3.062 -0.934 1.00 77.44 138 ALA A O 1
ATOM 1105 N N . LEU A 1 139 ? 16.062 3.936 0.627 1.00 76.88 139 LEU A N 1
ATOM 1106 C CA . LEU A 1 139 ? 17.136 4.263 -0.299 1.00 76.88 139 LEU A CA 1
ATOM 1107 C C . LEU A 1 139 ? 17.944 3.024 -0.717 1.00 76.88 139 LEU A C 1
ATOM 1109 O O .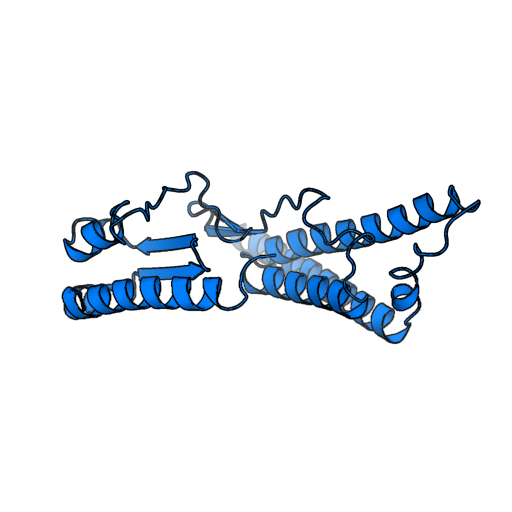 LEU A 1 139 ? 18.370 2.941 -1.869 1.00 76.88 139 LEU A O 1
ATOM 1113 N N . MET A 1 140 ? 18.141 2.056 0.186 1.00 77.88 140 MET A N 1
ATOM 1114 C CA . MET A 1 140 ? 18.757 0.768 -0.157 1.00 77.88 140 MET A CA 1
ATOM 1115 C C . MET A 1 140 ? 17.895 -0.013 -1.151 1.00 77.88 140 MET A C 1
ATOM 1117 O O . MET A 1 140 ? 18.413 -0.490 -2.163 1.00 77.88 140 MET A O 1
ATOM 1121 N N . ASP A 1 141 ? 16.589 -0.083 -0.894 1.00 75.31 141 ASP A N 1
ATOM 1122 C CA . ASP A 1 141 ? 15.618 -0.718 -1.781 1.00 75.31 141 ASP A CA 1
ATOM 1123 C C . ASP A 1 141 ? 15.630 -0.026 -3.149 1.00 75.31 141 ASP A C 1
ATOM 1125 O O . ASP A 1 141 ? 15.806 -0.675 -4.176 1.00 75.31 141 ASP A O 1
ATOM 1129 N N . LEU A 1 142 ? 15.568 1.308 -3.168 1.00 77.75 142 LEU A N 1
ATOM 1130 C CA . LEU A 1 142 ? 15.623 2.103 -4.392 1.00 77.75 142 LEU A CA 1
ATOM 1131 C C . LEU A 1 142 ? 16.898 1.846 -5.207 1.00 77.75 142 LEU A C 1
ATOM 1133 O O . LEU A 1 142 ? 16.829 1.616 -6.415 1.00 77.75 142 LEU A O 1
ATOM 1137 N N . ARG A 1 143 ? 18.065 1.855 -4.552 1.00 75.44 143 ARG A N 1
ATOM 1138 C CA . ARG A 1 143 ? 19.349 1.579 -5.206 1.00 75.44 143 ARG A CA 1
ATOM 1139 C C . ARG A 1 143 ? 19.356 0.182 -5.825 1.00 75.44 143 ARG A C 1
ATOM 1141 O O . ARG A 1 143 ? 19.799 0.034 -6.964 1.00 75.44 143 ARG A O 1
ATOM 1148 N N . ARG A 1 144 ? 18.870 -0.831 -5.100 1.00 76.38 144 ARG A N 1
ATOM 1149 C CA . ARG A 1 144 ? 18.768 -2.214 -5.590 1.00 76.38 144 ARG A CA 1
ATOM 1150 C C . ARG A 1 144 ? 17.902 -2.298 -6.848 1.00 76.38 144 ARG A C 1
ATOM 1152 O O . ARG A 1 144 ? 18.326 -2.907 -7.828 1.00 76.38 144 ARG A O 1
ATOM 1159 N N . GLU A 1 145 ? 16.735 -1.660 -6.838 1.00 74.12 145 GLU A N 1
ATOM 1160 C CA . GLU A 1 145 ? 15.799 -1.686 -7.966 1.00 74.12 145 GLU A CA 1
ATOM 1161 C C . GLU A 1 145 ? 16.330 -0.952 -9.200 1.00 74.12 145 GLU A C 1
ATOM 1163 O O . GLU A 1 145 ? 16.283 -1.505 -10.298 1.00 74.12 145 GLU A O 1
ATOM 1168 N N . ILE A 1 146 ? 16.908 0.243 -9.032 1.00 72.44 146 ILE A N 1
ATOM 1169 C CA . ILE A 1 146 ? 17.516 0.993 -10.144 1.00 72.44 146 ILE A CA 1
ATOM 1170 C C . ILE A 1 146 ? 18.679 0.205 -10.747 1.00 72.44 146 ILE A C 1
ATOM 1172 O O . ILE A 1 146 ? 18.775 0.082 -11.965 1.00 72.44 146 ILE A O 1
ATOM 1176 N N . THR A 1 147 ? 19.541 -0.371 -9.903 1.00 70.56 147 THR A N 1
ATOM 1177 C CA . THR A 1 147 ? 20.688 -1.165 -10.370 1.00 70.56 147 THR A CA 1
ATOM 1178 C C . THR A 1 147 ? 20.214 -2.370 -11.180 1.00 70.56 147 THR A C 1
ATOM 1180 O O . THR A 1 147 ? 20.790 -2.672 -12.222 1.00 70.56 147 THR A O 1
ATOM 1183 N N . ARG A 1 148 ? 19.140 -3.042 -10.746 1.00 70.06 148 ARG A N 1
ATOM 1184 C CA . ARG A 1 148 ? 18.567 -4.168 -11.490 1.00 70.06 148 ARG A CA 1
ATOM 1185 C C . ARG A 1 148 ? 17.966 -3.730 -12.824 1.00 70.06 148 ARG A C 1
ATOM 1187 O O . ARG A 1 148 ? 18.271 -4.359 -13.829 1.00 70.06 148 ARG A O 1
ATOM 1194 N N . ALA A 1 149 ? 17.173 -2.657 -12.840 1.00 67.00 149 ALA A N 1
ATOM 1195 C CA . ALA A 1 149 ? 16.584 -2.130 -14.071 1.00 67.00 149 ALA A CA 1
ATOM 1196 C C . ALA A 1 149 ? 17.669 -1.758 -15.096 1.00 67.00 149 ALA A C 1
ATOM 1198 O O . ALA A 1 149 ? 17.571 -2.129 -16.260 1.00 67.00 149 ALA A O 1
ATOM 1199 N N . LEU A 1 150 ? 18.753 -1.113 -14.651 1.00 66.44 150 LEU A N 1
ATOM 1200 C CA . LEU A 1 150 ? 19.904 -0.798 -15.503 1.00 66.44 150 LEU A CA 1
ATOM 1201 C C . LEU A 1 150 ? 20.610 -2.058 -16.029 1.00 66.44 150 LEU A C 1
ATOM 1203 O O . LEU A 1 150 ? 20.940 -2.126 -17.209 1.00 66.44 150 LEU A O 1
ATOM 1207 N N . LEU A 1 151 ? 20.821 -3.071 -15.181 1.00 66.12 151 LEU A N 1
ATOM 1208 C CA . LEU A 1 151 ? 21.433 -4.339 -15.595 1.00 66.12 151 LEU A CA 1
ATOM 1209 C C . LEU A 1 151 ? 20.579 -5.110 -16.608 1.00 66.12 151 LEU A C 1
ATOM 1211 O O . LEU A 1 151 ? 21.135 -5.781 -17.474 1.00 66.12 151 LEU A O 1
ATOM 1215 N N . GLU A 1 152 ? 19.252 -5.044 -16.511 1.00 63.50 152 GLU A N 1
ATOM 1216 C CA . GLU A 1 152 ? 18.361 -5.665 -17.495 1.00 63.50 152 GLU A CA 1
ATOM 1217 C C . GLU A 1 152 ? 18.425 -4.969 -18.850 1.00 63.50 152 GLU A C 1
ATOM 1219 O O . GLU A 1 152 ? 18.479 -5.652 -19.871 1.00 63.50 152 GLU A O 1
ATOM 1224 N N . VAL A 1 153 ? 18.501 -3.637 -18.866 1.00 58.81 153 VAL A N 1
ATOM 1225 C CA . VAL A 1 153 ? 18.682 -2.885 -20.113 1.00 58.81 153 VAL A CA 1
ATOM 1226 C C . VAL A 1 153 ? 20.022 -3.238 -20.764 1.00 58.81 153 VAL A C 1
ATOM 1228 O O . VAL A 1 153 ? 20.052 -3.615 -21.931 1.00 58.81 153 VAL A O 1
ATOM 1231 N N . LEU A 1 154 ? 21.114 -3.255 -19.991 1.00 57.88 154 LEU A N 1
ATOM 1232 C CA . LEU A 1 154 ? 22.438 -3.638 -20.501 1.00 57.88 154 LEU A CA 1
ATOM 1233 C C . LEU A 1 154 ? 22.492 -5.092 -21.007 1.00 57.88 154 LEU A C 1
ATOM 1235 O O . LEU A 1 154 ? 23.203 -5.392 -21.964 1.00 57.88 154 LEU A O 1
ATOM 1239 N N . ARG A 1 155 ? 21.748 -6.017 -20.383 1.00 60.12 155 ARG A N 1
ATOM 1240 C CA . ARG A 1 155 ? 21.646 -7.413 -20.850 1.00 60.12 155 ARG A CA 1
ATOM 1241 C C . ARG A 1 155 ? 20.820 -7.553 -22.125 1.00 60.12 155 ARG A C 1
ATOM 1243 O O . ARG A 1 155 ? 21.130 -8.425 -22.932 1.00 60.12 155 ARG A O 1
ATOM 1250 N N . ALA A 1 156 ? 19.785 -6.737 -22.304 1.00 56.03 156 ALA A N 1
ATOM 1251 C CA . ALA A 1 156 ? 19.003 -6.729 -23.534 1.00 56.03 156 ALA A CA 1
ATOM 1252 C C . ALA A 1 156 ? 19.841 -6.256 -24.734 1.00 56.03 156 ALA A C 1
ATOM 1254 O O . ALA A 1 156 ? 19.734 -6.847 -25.806 1.00 56.03 156 ALA A O 1
ATOM 1255 N N . ASP A 1 157 ? 20.730 -5.280 -24.529 1.00 49.41 157 ASP A N 1
ATOM 1256 C CA . ASP A 1 157 ? 21.662 -4.801 -25.560 1.00 49.41 157 ASP A CA 1
ATOM 1257 C C . ASP A 1 157 ? 22.715 -5.864 -25.943 1.00 49.41 157 ASP A C 1
ATOM 1259 O O . ASP A 1 157 ? 23.048 -6.030 -27.118 1.00 49.41 157 ASP A O 1
ATOM 1263 N N . ALA A 1 158 ? 23.203 -6.641 -24.967 1.00 52.31 158 ALA A N 1
ATOM 1264 C CA . ALA A 1 158 ? 24.144 -7.741 -25.210 1.00 52.31 158 ALA A CA 1
ATOM 1265 C C . ALA A 1 158 ? 23.500 -8.935 -25.944 1.00 52.31 158 ALA A C 1
ATOM 1267 O O . ALA A 1 158 ? 24.137 -9.564 -26.777 1.00 52.31 158 ALA A O 1
ATOM 1268 N N . ALA A 1 159 ? 22.227 -9.240 -25.675 1.00 51.69 159 ALA A N 1
ATOM 1269 C CA . ALA A 1 159 ? 21.511 -10.302 -26.388 1.00 51.69 159 ALA A CA 1
ATOM 1270 C C . ALA A 1 159 ? 21.115 -9.891 -27.820 1.00 51.69 159 ALA A C 1
ATOM 1272 O O . ALA A 1 159 ? 21.055 -10.735 -28.709 1.00 51.69 159 ALA A O 1
ATOM 1273 N N . ALA A 1 160 ? 20.871 -8.597 -28.061 1.00 50.34 160 ALA A N 1
ATOM 1274 C CA . ALA A 1 160 ? 20.577 -8.073 -29.394 1.00 50.34 160 ALA A CA 1
ATOM 1275 C C . ALA A 1 160 ? 21.798 -8.079 -30.332 1.00 50.34 160 ALA A C 1
ATOM 1277 O O . ALA A 1 160 ? 21.619 -8.100 -31.546 1.00 50.34 160 ALA A O 1
ATOM 1278 N N . SER A 1 161 ? 23.019 -8.089 -29.786 1.00 48.09 161 SER A N 1
ATOM 1279 C CA . SER A 1 161 ? 24.267 -8.116 -30.564 1.00 48.09 161 SER A CA 1
ATOM 1280 C C . SER A 1 161 ? 24.687 -9.522 -31.023 1.00 48.09 161 SER A C 1
ATOM 1282 O O . SER A 1 161 ? 25.494 -9.631 -31.942 1.00 48.09 161 SER A O 1
ATOM 1284 N N . ASP A 1 162 ? 24.090 -10.583 -30.466 1.00 47.12 162 ASP A N 1
ATOM 1285 C CA . ASP A 1 162 ? 24.333 -11.977 -30.875 1.00 47.12 162 ASP A CA 1
ATOM 1286 C C . ASP A 1 162 ? 23.297 -12.508 -31.900 1.00 47.12 162 ASP A C 1
ATOM 1288 O O . ASP A 1 162 ? 23.535 -13.529 -32.547 1.00 47.12 162 ASP A O 1
ATOM 1292 N N . GLU A 1 163 ? 22.164 -11.816 -32.103 1.00 46.72 163 GLU A N 1
ATOM 1293 C CA . GLU A 1 163 ? 21.082 -12.197 -33.038 1.00 46.72 163 GLU A CA 1
ATOM 1294 C C . GLU A 1 163 ? 20.989 -11.300 -34.294 1.00 46.72 163 GLU A C 1
ATOM 1296 O O . GLU A 1 163 ? 19.985 -11.309 -35.014 1.00 46.72 163 GLU A O 1
ATOM 1301 N N . GLU A 1 164 ? 22.035 -10.542 -34.634 1.00 41.94 164 GLU A N 1
ATOM 1302 C CA . GLU A 1 164 ? 22.100 -9.825 -35.914 1.00 41.94 164 GLU A CA 1
ATOM 1303 C C . GLU A 1 164 ? 22.385 -10.789 -37.074 1.00 41.94 164 GLU A C 1
ATOM 1305 O O . GLU A 1 164 ? 23.457 -10.748 -37.652 1.00 41.94 164 GLU A O 1
ATOM 1310 N N . HIS A 1 165 ? 21.433 -11.656 -37.430 1.00 39.91 165 HIS A N 1
ATOM 1311 C CA . HIS A 1 165 ? 21.154 -12.116 -38.799 1.00 39.91 165 HIS A CA 1
ATOM 1312 C C . HIS A 1 165 ? 19.679 -12.558 -38.838 1.00 39.91 165 HIS A C 1
ATOM 1314 O O . HIS A 1 165 ? 19.360 -13.741 -38.742 1.00 39.91 165 HIS A O 1
ATOM 1320 N N . SER A 1 166 ? 18.790 -11.580 -39.062 1.00 38.28 166 SER A N 1
ATOM 1321 C CA . SER A 1 166 ? 17.347 -11.703 -39.377 1.00 38.28 166 SER A CA 1
ATOM 1322 C C . SER A 1 166 ? 16.362 -11.435 -38.228 1.00 38.28 166 SER A C 1
ATOM 1324 O O . SER A 1 166 ? 15.714 -12.351 -37.741 1.00 38.28 166 SER A O 1
ATOM 1326 N N . ALA A 1 167 ? 16.163 -10.161 -37.876 1.00 35.41 167 ALA A N 1
ATOM 1327 C CA . ALA A 1 167 ? 14.848 -9.490 -37.850 1.00 35.41 167 ALA A CA 1
ATOM 1328 C C . ALA A 1 167 ? 14.941 -8.163 -37.078 1.00 35.41 167 ALA A C 1
ATOM 1330 O O . ALA A 1 167 ? 15.131 -8.115 -35.867 1.00 35.41 167 ALA A O 1
ATOM 1331 N N . SER A 1 168 ? 14.763 -7.065 -37.807 1.00 40.88 168 SER A N 1
ATOM 1332 C CA . SER A 1 168 ? 14.619 -5.707 -37.290 1.00 40.88 168 SER A CA 1
ATOM 1333 C C . SER A 1 168 ? 13.416 -5.612 -36.353 1.00 40.88 168 SER A C 1
ATOM 1335 O O . SER A 1 168 ? 12.309 -5.695 -36.864 1.00 40.88 168 SER A O 1
ATOM 1337 N N . HIS A 1 169 ? 13.617 -5.450 -35.037 1.00 42.78 169 HIS A N 1
ATOM 1338 C CA . HIS A 1 169 ? 12.703 -4.748 -34.103 1.00 42.78 169 HIS A CA 1
ATOM 1339 C C . HIS A 1 169 ? 13.232 -4.631 -32.642 1.00 42.78 169 HIS A C 1
ATOM 1341 O O . HIS A 1 169 ? 12.485 -4.210 -31.765 1.00 42.78 169 HIS A O 1
ATOM 1347 N N . SER A 1 170 ? 14.507 -4.925 -32.344 1.00 40.41 170 SER A N 1
ATOM 1348 C CA . SER A 1 170 ? 15.066 -4.967 -30.970 1.00 40.41 170 SER A CA 1
ATOM 1349 C C . SER A 1 170 ? 15.587 -3.632 -30.386 1.00 40.41 170 SER A C 1
ATOM 1351 O O . SER A 1 170 ? 16.062 -3.608 -29.255 1.00 40.41 170 SER A O 1
ATOM 1353 N N . ALA A 1 171 ? 15.497 -2.509 -31.105 1.00 46.28 171 ALA A N 1
ATOM 1354 C CA . ALA A 1 171 ? 16.309 -1.307 -30.845 1.00 46.28 171 ALA A CA 1
ATOM 1355 C C . ALA A 1 171 ? 15.617 -0.147 -30.082 1.00 46.28 171 ALA A C 1
ATOM 1357 O O . ALA A 1 171 ? 15.902 1.013 -30.369 1.00 46.28 171 ALA A O 1
ATOM 1358 N N . SER A 1 172 ? 14.683 -0.396 -29.153 1.00 50.69 172 SER A N 1
ATOM 1359 C CA . SER A 1 172 ? 13.828 0.690 -28.616 1.00 50.69 172 SER A CA 1
ATOM 1360 C C . SER A 1 172 ? 14.056 1.125 -27.161 1.00 50.69 172 SER A C 1
ATOM 1362 O O . SER A 1 172 ? 13.295 1.961 -26.699 1.00 50.69 172 SER A O 1
ATOM 1364 N N . LEU A 1 173 ? 15.024 0.572 -26.419 1.00 46.47 173 LEU A N 1
ATOM 1365 C CA . LEU A 1 173 ? 15.411 1.044 -25.063 1.00 46.47 173 LEU A CA 1
ATOM 1366 C C . LEU A 1 173 ? 16.857 1.577 -24.984 1.00 46.47 173 LEU A C 1
ATOM 1368 O O . LEU A 1 173 ? 17.232 2.291 -24.054 1.00 46.47 173 LEU A O 1
ATOM 1372 N N . SER A 1 174 ? 17.669 1.230 -25.984 1.00 48.50 174 SER A N 1
ATOM 1373 C CA . SER A 1 174 ? 19.020 1.758 -26.195 1.00 48.50 174 SER A CA 1
ATOM 1374 C C . SER A 1 174 ? 18.992 3.255 -26.572 1.00 48.50 174 SER A C 1
ATOM 1376 O O . SER A 1 174 ? 19.921 4.006 -26.275 1.00 48.50 174 SER A O 1
ATOM 1378 N N . SER A 1 175 ? 17.881 3.732 -27.151 1.00 48.84 175 SER A N 1
ATOM 1379 C CA . SER A 1 175 ? 17.754 5.074 -27.738 1.00 48.84 175 SER A CA 1
ATOM 1380 C C . SER A 1 175 ? 17.585 6.207 -26.708 1.00 48.84 175 SER A C 1
ATOM 1382 O O . SER A 1 175 ? 18.162 7.277 -26.872 1.00 48.84 175 SER A O 1
ATOM 1384 N N . ALA A 1 176 ? 16.891 5.986 -25.592 1.00 48.06 176 ALA A N 1
ATOM 1385 C CA . ALA A 1 176 ? 16.704 6.967 -24.518 1.00 48.06 176 ALA A CA 1
ATOM 1386 C C . ALA A 1 176 ? 17.796 6.895 -23.449 1.00 48.06 176 ALA A C 1
ATOM 1388 O O . ALA A 1 176 ? 18.011 7.871 -22.737 1.00 48.06 176 ALA A O 1
ATOM 1389 N N . LEU A 1 177 ? 18.569 5.805 -23.374 1.00 47.72 177 LEU A N 1
ATOM 1390 C CA . LEU A 1 177 ? 19.901 5.872 -22.758 1.00 47.72 177 LEU A CA 1
ATOM 1391 C C . LEU A 1 177 ? 20.888 6.683 -23.621 1.00 47.72 177 LEU A C 1
ATOM 1393 O O . LEU A 1 177 ? 21.928 7.122 -23.124 1.00 47.72 177 LEU A O 1
ATOM 1397 N N . HIS A 1 178 ? 20.580 6.941 -24.893 1.00 52.38 178 HIS A N 1
ATOM 1398 C CA . HIS A 1 178 ? 21.291 7.935 -25.699 1.00 52.38 178 HIS A CA 1
ATOM 1399 C C . HIS A 1 178 ? 20.718 9.356 -25.569 1.00 52.38 178 HIS A C 1
ATOM 1401 O O . HIS A 1 178 ? 21.410 10.299 -25.952 1.00 52.38 178 HIS A O 1
ATOM 1407 N N . ASP A 1 179 ? 19.540 9.544 -24.955 1.00 58.56 179 ASP A N 1
ATOM 1408 C CA . ASP A 1 179 ? 19.049 10.871 -24.562 1.00 58.56 179 ASP A CA 1
ATOM 1409 C C . ASP A 1 179 ? 19.877 11.395 -23.383 1.00 58.56 179 ASP A C 1
ATOM 1411 O O . ASP A 1 179 ? 19.718 11.009 -22.220 1.00 58.56 179 ASP A O 1
ATOM 1415 N N . GLU A 1 180 ? 20.811 12.282 -23.715 1.00 62.56 180 GLU A N 1
ATOM 1416 C CA . GLU A 1 180 ? 21.740 12.912 -22.784 1.00 62.56 180 GLU A CA 1
ATOM 1417 C C . GLU A 1 180 ? 21.010 13.632 -21.644 1.00 62.56 180 GLU A C 1
ATOM 1419 O O . GLU A 1 180 ? 21.418 13.541 -20.486 1.00 62.56 180 GLU A O 1
ATOM 1424 N N . THR A 1 181 ? 19.881 14.272 -21.943 1.00 65.50 181 THR A N 1
ATOM 1425 C CA . THR A 1 181 ? 19.064 15.006 -20.969 1.00 65.50 181 THR A CA 1
ATOM 1426 C C . THR A 1 181 ? 18.512 14.072 -19.899 1.00 65.50 181 THR A C 1
ATOM 1428 O O . THR A 1 181 ? 18.562 14.366 -18.702 1.00 65.50 181 THR A O 1
ATOM 1431 N N . PHE A 1 182 ? 18.002 12.921 -20.331 1.00 58.34 182 PHE A N 1
ATOM 1432 C CA . PHE A 1 182 ? 17.438 11.920 -19.442 1.00 58.34 182 PHE A CA 1
ATOM 1433 C C . PHE A 1 182 ? 18.522 11.183 -18.655 1.00 58.34 182 PHE A C 1
ATOM 1435 O O . PHE A 1 182 ? 18.368 11.002 -17.445 1.00 58.34 182 PHE A O 1
ATOM 1442 N N . ARG A 1 183 ? 19.648 10.819 -19.291 1.00 63.44 183 ARG A N 1
ATOM 1443 C CA . ARG A 1 183 ? 20.797 10.249 -18.571 1.00 63.44 183 ARG A CA 1
ATOM 1444 C C . ARG A 1 183 ? 21.270 11.169 -17.458 1.00 63.44 183 ARG A C 1
ATOM 1446 O O . ARG A 1 183 ? 21.525 10.684 -16.362 1.00 63.44 183 ARG A O 1
ATOM 1453 N N . ASN A 1 184 ? 21.366 12.468 -17.732 1.00 67.50 184 ASN A N 1
ATOM 1454 C CA . ASN A 1 184 ? 21.783 13.450 -16.740 1.00 67.50 184 ASN A CA 1
ATOM 1455 C C . ASN A 1 184 ? 20.749 13.547 -15.612 1.00 67.50 184 ASN A C 1
ATOM 1457 O O . ASN A 1 184 ? 21.124 13.476 -14.452 1.00 67.50 184 ASN A O 1
ATOM 1461 N N . MET A 1 185 ? 19.447 13.559 -15.918 1.00 66.88 185 MET A N 1
ATOM 1462 C CA . MET A 1 185 ? 18.398 13.546 -14.887 1.00 66.88 185 MET A CA 1
ATOM 1463 C C . MET A 1 185 ? 18.433 12.279 -14.014 1.00 66.88 185 MET A C 1
ATOM 1465 O O . MET A 1 185 ? 18.239 12.352 -12.799 1.00 66.88 185 MET A O 1
ATOM 1469 N N . LEU A 1 186 ? 18.669 11.110 -14.616 1.00 60.72 186 LEU A N 1
ATOM 1470 C CA . LEU A 1 186 ? 18.783 9.845 -13.895 1.00 60.72 186 LEU A CA 1
ATOM 1471 C C . LEU A 1 186 ? 20.072 9.790 -13.067 1.00 60.72 186 LEU A C 1
ATOM 1473 O O . LEU A 1 186 ? 20.029 9.352 -11.919 1.00 60.72 186 LEU A O 1
ATOM 1477 N N . ALA A 1 187 ? 21.193 10.256 -13.619 1.00 66.38 187 ALA A N 1
ATOM 1478 C CA . ALA A 1 187 ? 22.468 10.366 -12.921 1.00 66.38 187 ALA A CA 1
ATOM 1479 C C . ALA A 1 187 ? 22.356 11.320 -11.726 1.00 66.38 187 ALA A C 1
ATOM 1481 O O . ALA A 1 187 ? 22.673 10.909 -10.614 1.00 66.38 187 ALA A O 1
ATOM 1482 N N . ASP A 1 188 ? 21.781 12.510 -11.917 1.00 70.50 188 ASP A N 1
ATOM 1483 C CA . ASP A 1 188 ? 21.499 13.484 -10.858 1.00 70.50 188 ASP A CA 1
ATOM 1484 C C . ASP A 1 188 ? 20.593 12.882 -9.779 1.00 70.50 188 ASP A C 1
ATOM 1486 O O . ASP A 1 188 ? 20.811 13.066 -8.579 1.00 70.50 188 ASP A O 1
ATOM 1490 N N . PHE A 1 189 ? 19.560 12.133 -10.180 1.00 65.19 189 PHE A N 1
ATOM 1491 C CA . PHE A 1 189 ? 18.669 11.461 -9.240 1.00 65.19 189 PHE A CA 1
ATOM 1492 C C . PHE A 1 189 ? 19.409 10.394 -8.427 1.00 65.19 189 PHE A C 1
ATOM 1494 O O . PHE A 1 189 ? 19.235 10.330 -7.206 1.00 65.19 189 PHE A O 1
ATOM 1501 N N . VAL A 1 190 ? 20.236 9.568 -9.070 1.00 65.12 190 VAL A N 1
ATOM 1502 C CA . VAL A 1 190 ? 21.042 8.529 -8.414 1.00 65.12 190 VAL A CA 1
ATOM 1503 C C . VAL A 1 190 ? 22.091 9.151 -7.494 1.00 65.12 190 VAL A C 1
ATOM 1505 O O . VAL A 1 190 ? 22.230 8.704 -6.354 1.00 65.12 190 VAL A O 1
ATOM 1508 N N . GLU A 1 191 ? 22.782 10.199 -7.935 1.00 71.88 191 GLU A N 1
ATOM 1509 C CA . GLU A 1 191 ? 23.785 10.930 -7.160 1.00 71.88 191 GLU A CA 1
ATOM 1510 C C . GLU A 1 191 ? 23.151 11.571 -5.926 1.00 71.88 191 GLU A C 1
ATOM 1512 O O . GLU A 1 191 ? 23.561 11.289 -4.798 1.00 71.88 191 GLU A O 1
ATOM 1517 N N . LYS A 1 192 ? 22.061 12.324 -6.107 1.00 71.31 192 LYS A N 1
ATOM 1518 C CA . LYS A 1 192 ? 21.314 12.942 -5.005 1.00 71.31 192 LYS A CA 1
ATOM 1519 C C . LYS A 1 192 ? 20.803 11.907 -4.009 1.00 71.31 192 LYS A C 1
ATOM 1521 O O . LYS A 1 192 ? 20.877 12.109 -2.800 1.00 71.31 192 LYS A O 1
ATOM 1526 N N . THR A 1 193 ? 20.294 10.783 -4.504 1.00 62.31 193 THR A N 1
ATOM 1527 C CA . THR A 1 193 ? 19.812 9.685 -3.658 1.00 62.31 193 THR A CA 1
ATOM 1528 C C . THR A 1 193 ? 20.964 9.033 -2.889 1.00 62.31 193 THR A C 1
ATOM 1530 O O . THR A 1 193 ? 20.807 8.723 -1.712 1.00 62.31 193 THR A O 1
ATOM 1533 N N . THR A 1 194 ? 22.132 8.870 -3.512 1.00 68.81 194 THR A N 1
ATOM 1534 C CA . THR A 1 194 ? 23.337 8.316 -2.873 1.00 68.81 194 THR A CA 1
ATOM 1535 C C . THR A 1 194 ? 23.873 9.250 -1.792 1.00 68.81 194 THR A C 1
ATOM 1537 O O . THR A 1 194 ? 24.197 8.792 -0.696 1.00 68.81 194 THR A O 1
ATOM 1540 N N . GLN A 1 195 ? 23.891 10.559 -2.049 1.00 73.56 195 GLN A N 1
ATOM 1541 C CA . GLN A 1 195 ? 24.267 11.550 -1.045 1.00 73.56 195 GLN A CA 1
ATOM 1542 C C . GLN A 1 195 ? 23.300 11.529 0.146 1.00 73.56 195 GLN A C 1
ATOM 1544 O O . GLN A 1 195 ? 23.740 11.445 1.290 1.00 73.56 195 GLN A O 1
ATOM 1549 N N . GLU A 1 196 ? 21.985 11.489 -0.114 1.00 70.88 196 GLU A N 1
ATOM 1550 C CA . GLU A 1 196 ? 20.970 11.363 0.940 1.00 70.88 196 GLU A CA 1
ATOM 1551 C C . GLU A 1 196 ? 21.182 10.102 1.806 1.00 70.88 196 GLU A C 1
ATOM 1553 O O . GLU A 1 196 ? 20.933 10.154 3.009 1.00 70.88 196 GLU A O 1
ATOM 1558 N N . VAL A 1 197 ? 21.647 8.977 1.237 1.00 66.06 197 VAL A N 1
ATOM 1559 C CA . VAL A 1 197 ? 22.002 7.767 2.012 1.00 66.06 197 VAL A CA 1
ATOM 1560 C C . VAL A 1 197 ? 23.182 8.033 2.929 1.00 66.06 197 VAL A C 1
ATOM 1562 O O . VAL A 1 197 ? 23.118 7.700 4.114 1.00 66.06 197 VAL A O 1
ATOM 1565 N N . ASN A 1 198 ? 24.257 8.590 2.377 1.00 71.19 198 ASN A N 1
ATOM 1566 C CA . ASN A 1 198 ? 25.509 8.799 3.096 1.00 71.19 198 ASN A CA 1
ATOM 1567 C C . ASN A 1 198 ? 25.304 9.744 4.286 1.00 71.19 198 ASN A C 1
ATOM 1569 O O . ASN A 1 198 ? 25.713 9.419 5.402 1.00 71.19 198 ASN A O 1
ATOM 1573 N N . ASP A 1 199 ? 24.577 10.842 4.076 1.00 76.88 199 ASP A N 1
ATOM 1574 C CA . ASP A 1 199 ? 24.232 11.801 5.128 1.00 76.88 199 ASP A CA 1
ATOM 1575 C C . ASP A 1 199 ? 23.421 11.131 6.248 1.00 76.88 199 ASP A C 1
ATOM 1577 O O . ASP A 1 199 ? 23.644 11.360 7.439 1.00 76.88 199 ASP A O 1
ATOM 1581 N N . LEU A 1 200 ? 22.473 10.263 5.881 1.00 67.69 200 LEU A N 1
ATOM 1582 C CA . LEU A 1 200 ? 21.627 9.567 6.847 1.00 67.69 200 LEU A CA 1
ATOM 1583 C C . LEU A 1 200 ? 22.424 8.527 7.643 1.00 67.69 200 LEU A C 1
ATOM 1585 O O . LEU A 1 200 ? 22.254 8.434 8.857 1.00 67.69 200 LEU A O 1
ATOM 1589 N N . GLN A 1 201 ? 23.332 7.795 6.993 1.00 71.06 201 GLN A N 1
ATOM 1590 C CA . GLN A 1 201 ? 24.252 6.872 7.662 1.00 71.06 201 GLN A CA 1
ATOM 1591 C C . GLN A 1 201 ? 25.190 7.594 8.631 1.00 71.06 201 GLN A C 1
ATOM 1593 O O . GLN A 1 201 ? 25.466 7.071 9.709 1.00 71.06 201 GLN A O 1
ATOM 1598 N N . GLN A 1 202 ? 25.678 8.782 8.271 1.00 78.75 202 GLN A N 1
ATOM 1599 C CA . GLN A 1 202 ? 26.518 9.583 9.154 1.00 78.75 202 GLN A CA 1
ATOM 1600 C C . GLN A 1 202 ? 25.741 10.042 10.394 1.00 78.75 202 GLN A C 1
ATOM 1602 O O . GLN A 1 202 ? 26.206 9.843 11.515 1.00 78.75 202 GLN A O 1
ATOM 1607 N N . ARG A 1 203 ? 24.519 10.555 10.215 1.00 75.12 203 ARG A N 1
ATOM 1608 C CA . ARG A 1 203 ? 23.655 10.978 11.330 1.00 75.12 203 ARG A CA 1
ATOM 1609 C C . ARG A 1 203 ? 23.283 9.832 12.267 1.00 75.12 203 ARG A C 1
ATOM 1611 O O . ARG A 1 203 ? 23.204 10.039 13.474 1.00 75.12 203 ARG A O 1
ATOM 1618 N N . VAL A 1 204 ? 23.056 8.629 11.732 1.00 69.50 204 VAL A N 1
ATOM 1619 C CA . VAL A 1 204 ? 22.820 7.430 12.554 1.00 69.50 204 VAL A CA 1
ATOM 1620 C C . VAL A 1 204 ? 24.048 7.121 13.412 1.00 69.50 204 VAL A C 1
ATOM 1622 O O . VAL A 1 204 ? 23.900 6.969 14.619 1.00 69.50 204 VAL A O 1
ATOM 1625 N N . ARG A 1 205 ? 25.259 7.138 12.835 1.00 76.25 205 ARG A N 1
ATOM 1626 C CA . ARG A 1 205 ? 26.504 6.925 13.598 1.00 76.25 205 ARG A CA 1
ATOM 1627 C C . ARG A 1 205 ? 26.721 7.985 14.679 1.00 76.25 205 ARG A C 1
ATOM 1629 O O . ARG A 1 205 ? 27.165 7.670 15.778 1.00 76.25 205 ARG A O 1
ATOM 1636 N N . GLU A 1 206 ? 26.420 9.248 14.386 1.00 83.62 206 GLU A N 1
ATOM 1637 C CA . GLU A 1 206 ? 26.505 10.342 15.363 1.00 83.62 206 GLU A CA 1
ATOM 1638 C C . GLU A 1 206 ? 25.532 10.135 16.532 1.00 83.62 206 GLU A C 1
ATOM 1640 O O . GLU A 1 206 ? 25.915 10.306 17.691 1.00 83.62 206 GLU A O 1
ATOM 1645 N N . LEU A 1 207 ? 24.300 9.705 16.242 1.00 72.06 207 LEU A N 1
ATOM 1646 C CA . LEU A 1 207 ? 23.300 9.378 17.257 1.00 72.06 207 LEU A CA 1
ATOM 1647 C C . LEU A 1 207 ? 23.721 8.174 18.108 1.00 72.06 207 LEU A C 1
ATOM 1649 O O . LEU A 1 207 ? 23.654 8.259 19.332 1.00 72.06 207 LEU A O 1
ATOM 1653 N N . GLU A 1 208 ? 24.217 7.097 17.499 1.00 75.12 208 GLU A N 1
ATOM 1654 C CA . GLU A 1 208 ? 24.740 5.923 18.216 1.00 75.12 208 GLU A CA 1
ATOM 1655 C C . GLU A 1 208 ? 25.883 6.305 19.169 1.00 75.12 208 GLU A C 1
ATOM 1657 O O . GLU A 1 208 ? 25.871 5.930 20.341 1.00 75.12 208 GLU A O 1
ATOM 1662 N N . ASN A 1 209 ? 26.815 7.144 18.708 1.00 78.00 209 ASN A N 1
ATOM 1663 C CA . ASN A 1 209 ? 27.913 7.656 19.530 1.00 78.00 209 ASN A CA 1
ATOM 1664 C C . ASN A 1 209 ? 27.441 8.578 20.666 1.00 78.00 209 ASN A C 1
ATOM 1666 O O . ASN A 1 209 ? 28.117 8.678 21.691 1.00 78.00 209 ASN A O 1
ATOM 1670 N N . SER A 1 210 ? 26.311 9.269 20.489 1.00 73.56 210 SER A N 1
ATOM 1671 C CA . SER A 1 210 ? 25.722 10.132 21.520 1.00 73.56 210 SER A CA 1
ATOM 1672 C C . SER A 1 210 ? 24.962 9.353 22.595 1.00 73.56 210 SER A C 1
ATOM 1674 O O . SER A 1 210 ? 24.948 9.779 23.741 1.00 73.56 210 SER A O 1
ATOM 1676 N N . VAL A 1 211 ? 24.367 8.211 22.235 1.00 70.12 211 VAL A N 1
ATOM 1677 C CA . VAL A 1 211 ? 23.619 7.332 23.151 1.00 70.12 211 VAL A CA 1
ATOM 1678 C C . VAL A 1 211 ? 24.557 6.409 23.941 1.00 70.12 211 VAL A C 1
ATOM 1680 O O . VAL A 1 211 ? 24.201 5.946 25.019 1.00 70.12 211 VAL A O 1
ATOM 1683 N N . ALA A 1 212 ? 25.764 6.153 23.429 1.00 61.34 212 ALA A N 1
ATOM 1684 C CA . ALA A 1 212 ? 26.796 5.366 24.104 1.00 61.34 212 ALA A CA 1
ATOM 1685 C C . ALA A 1 212 ? 27.614 6.148 25.162 1.00 61.34 212 ALA A C 1
ATOM 1687 O O . ALA A 1 212 ? 28.535 5.575 25.748 1.00 61.34 212 ALA A O 1
ATOM 1688 N N . ARG A 1 213 ? 27.317 7.436 25.390 1.00 51.81 213 ARG A N 1
ATOM 1689 C CA . ARG A 1 213 ? 27.906 8.279 26.449 1.00 51.81 213 ARG A CA 1
ATOM 1690 C C . ARG A 1 213 ? 26.902 8.522 27.565 1.00 51.81 213 ARG A C 1
ATOM 1692 O O . ARG A 1 213 ? 27.361 8.579 28.725 1.00 51.81 213 ARG A O 1
#

Radius of gyration: 22.69 Å; chains: 1; bounding box: 52×30×66 Å

Secondary structure (DSSP, 8-state):
---TTHHHHHHHHHHHHHHHHHHHTHHHHHHHTTSEEEEEETTEEEEEE-GGGTTSHHHHHHTSTTTT-TT------TT-EETTEEEETTTTEEEE-----TTTS--TT--S-HHHHHHHHHHHHHHHHHH-BSHHHHHHHHHHHHHHHHHHHHHHHHHHTT--SS-----SSTTTSS-HHHHHHHHHHHHHHHHHHHHHHHHHHHHHHHHT-